Protein AF-A0A932YF67-F1 (afdb_monomer_lite)

Foldseek 3Di:
DLVVVVVVCVVVVNDDPDDPVPQWDWDDDLQWIKIAGDQQFPPVDDDPCVVPPDLADDLVQADPDKDKWKFWDALLQTQDINPHGDDSSVQSNVQSVPQRSQVAAWDFDFDQAPVRDTGTMIMRGRSNRLSCQQLLVLLVQLDDPVLNVVLVVLVVVLVVCVSVVNCVPVVNVVSVVSSSVSSNQSGWMWMWIRHSHDTDTDDIDGPSGDWDDDPDPPHTDDDDPVVVVVCCCVVCVVVVVVVLVVAAEEEDAAADPVLLVLCLVLLVLCVVVRHAYEYEDVSCVSCVVVVHDHHYEYEPLPPDDPPHPVCCLPPRNHQEYEHEDPPDPDVSSCVRSVVVVVSCVVSVHHYHHDSVSSSVVSVVVSCVVPNDD

pLDDT: mean 88.76, std 11.24, range [41.97, 98.81]

Radius of gyration: 35.59 Å; chains: 1; bounding box: 80×70×86 Å

Structure (mmCIF, N/CA/C/O backbone):
data_AF-A0A932YF67-F1
#
_entry.id   AF-A0A932YF67-F1
#
loop_
_atom_site.group_PDB
_atom_site.id
_atom_site.type_symbol
_atom_site.label_atom_id
_atom_site.label_alt_id
_atom_site.label_comp_id
_atom_site.label_asym_id
_atom_site.label_entity_id
_atom_site.label_seq_id
_atom_site.pdbx_PDB_ins_code
_atom_site.Cartn_x
_atom_site.Cartn_y
_atom_site.Cartn_z
_atom_site.occupancy
_atom_site.B_iso_or_equiv
_atom_site.auth_seq_id
_atom_site.auth_comp_id
_atom_site.auth_asym_id
_atom_site.auth_atom_id
_atom_site.pdbx_PDB_model_num
ATOM 1 N N . SER A 1 1 ? 29.462 15.696 -22.068 1.00 77.06 1 SER A N 1
ATOM 2 C CA . SER A 1 1 ? 27.999 15.761 -22.283 1.00 77.06 1 SER A CA 1
ATOM 3 C C . SER A 1 1 ? 27.589 14.678 -23.276 1.00 77.06 1 SER A C 1
ATOM 5 O O . SER A 1 1 ? 28.449 14.195 -24.008 1.00 77.06 1 SER A O 1
ATOM 7 N N . ARG A 1 2 ? 26.301 14.303 -23.349 1.00 79.31 2 ARG A N 1
ATOM 8 C CA . ARG A 1 2 ? 25.815 13.263 -24.283 1.00 79.31 2 ARG A CA 1
ATOM 9 C C . ARG A 1 2 ? 26.225 13.528 -25.742 1.00 79.31 2 ARG A C 1
ATOM 11 O O . ARG A 1 2 ? 26.583 12.603 -26.463 1.00 79.31 2 ARG A O 1
ATOM 18 N N . ASP A 1 3 ? 26.222 14.789 -26.173 1.00 81.69 3 ASP A N 1
ATOM 19 C CA . ASP A 1 3 ? 26.666 15.170 -27.520 1.00 81.69 3 ASP A CA 1
ATOM 20 C C . ASP A 1 3 ? 28.170 14.968 -27.743 1.00 81.69 3 ASP A C 1
ATOM 22 O O . ASP A 1 3 ? 28.579 14.509 -28.810 1.00 81.69 3 ASP A O 1
ATOM 26 N N . GLU A 1 4 ? 28.997 15.281 -26.743 1.00 88.06 4 GLU A N 1
ATOM 27 C CA . GLU A 1 4 ? 30.446 15.053 -26.801 1.00 88.06 4 GLU A CA 1
ATOM 28 C C . GLU A 1 4 ? 30.776 13.558 -26.847 1.00 88.06 4 GLU A C 1
ATOM 30 O O . GLU A 1 4 ? 31.664 13.154 -27.593 1.00 88.06 4 GLU A O 1
ATOM 35 N N . GLU A 1 5 ? 30.036 12.731 -26.106 1.00 88.44 5 GLU A N 1
ATOM 36 C CA . GLU A 1 5 ? 30.194 11.272 -26.097 1.00 88.44 5 GLU A CA 1
ATOM 37 C C . GLU A 1 5 ? 29.843 10.652 -27.454 1.00 88.44 5 GLU A C 1
ATOM 39 O O . GLU A 1 5 ? 30.588 9.808 -27.955 1.00 88.44 5 GLU A O 1
ATOM 44 N N . ILE A 1 6 ? 28.762 11.111 -28.100 1.00 85.19 6 ILE A N 1
ATOM 45 C CA . ILE A 1 6 ? 28.391 10.672 -29.455 1.00 85.19 6 ILE A CA 1
ATOM 46 C C . ILE A 1 6 ? 29.480 11.060 -30.464 1.00 85.19 6 ILE A C 1
ATOM 48 O O . ILE A 1 6 ? 29.892 10.225 -31.270 1.00 85.19 6 ILE A O 1
ATOM 52 N N . LEU A 1 7 ? 29.981 12.299 -30.413 1.00 88.75 7 LEU A N 1
ATOM 53 C CA . LEU A 1 7 ? 31.050 12.758 -31.307 1.00 88.75 7 LEU A CA 1
ATOM 54 C C . LEU A 1 7 ? 32.358 11.999 -31.065 1.00 88.75 7 LEU A C 1
ATOM 56 O O . LEU A 1 7 ? 33.052 11.643 -32.018 1.00 88.75 7 LEU A O 1
ATOM 60 N N . TYR A 1 8 ? 32.688 11.718 -29.805 1.00 91.50 8 TYR A N 1
ATOM 61 C CA . TYR A 1 8 ? 33.847 10.912 -29.442 1.00 91.50 8 TYR A CA 1
ATOM 62 C C . TYR A 1 8 ? 33.719 9.484 -29.980 1.00 91.50 8 TYR A C 1
ATOM 64 O O . TYR A 1 8 ? 34.661 8.982 -30.594 1.00 91.50 8 TYR A O 1
ATOM 72 N N . ALA A 1 9 ? 32.561 8.844 -29.809 1.00 91.44 9 ALA A N 1
ATOM 73 C CA . ALA A 1 9 ? 32.307 7.507 -30.332 1.00 91.44 9 ALA A CA 1
ATOM 74 C C . ALA A 1 9 ? 32.425 7.466 -31.862 1.00 91.44 9 ALA A C 1
ATOM 76 O O . ALA A 1 9 ? 33.124 6.608 -32.397 1.00 91.44 9 ALA A O 1
ATOM 77 N N . GLN A 1 10 ? 31.840 8.443 -32.563 1.00 88.12 10 GLN A N 1
ATOM 78 C CA . GLN A 1 10 ? 31.951 8.575 -34.020 1.00 88.12 10 GLN A CA 1
ATOM 79 C C . GLN A 1 10 ? 33.401 8.772 -34.472 1.00 88.12 10 GLN A C 1
ATOM 81 O O . GLN A 1 10 ? 33.861 8.084 -35.379 1.00 88.12 10 GLN A O 1
ATOM 86 N N . LYS A 1 11 ? 34.149 9.665 -33.812 1.00 94.25 11 LYS A N 1
ATOM 87 C CA . LYS A 1 11 ? 35.561 9.929 -34.125 1.00 94.25 11 LYS A CA 1
ATOM 88 C C . LYS A 1 11 ? 36.447 8.695 -33.930 1.00 94.25 11 LYS A C 1
ATOM 90 O O . LYS A 1 11 ? 37.424 8.534 -34.655 1.00 94.25 11 LYS A O 1
ATOM 95 N N . ASN A 1 12 ? 36.114 7.841 -32.963 1.00 95.62 12 ASN A N 1
ATOM 96 C CA . ASN A 1 12 ? 36.870 6.632 -32.638 1.00 95.62 12 ASN A CA 1
ATOM 97 C C . ASN A 1 12 ? 36.267 5.348 -33.240 1.00 95.62 12 ASN A C 1
ATOM 99 O O . ASN A 1 12 ? 36.718 4.259 -32.899 1.00 95.62 12 ASN A O 1
ATOM 103 N N . ASN A 1 13 ? 35.273 5.452 -34.132 1.00 92.94 13 ASN A N 1
ATOM 104 C CA . ASN A 1 13 ? 34.569 4.310 -34.733 1.00 92.94 13 ASN A CA 1
ATOM 105 C C . ASN A 1 13 ? 33.996 3.311 -33.707 1.00 92.94 13 ASN A C 1
ATOM 107 O O . ASN A 1 13 ? 33.939 2.108 -33.963 1.00 92.94 13 ASN A O 1
ATOM 111 N N . ILE A 1 14 ? 33.567 3.800 -32.542 1.00 92.06 14 ILE A N 1
ATOM 112 C CA . ILE A 1 14 ? 32.898 2.991 -31.522 1.00 92.06 14 ILE A CA 1
ATOM 113 C C . ILE A 1 14 ? 31.417 2.889 -31.917 1.00 92.06 14 ILE A C 1
ATOM 115 O O . ILE A 1 14 ? 30.737 3.918 -31.964 1.00 92.06 14 ILE A O 1
ATOM 119 N N . PRO A 1 15 ? 30.891 1.687 -32.214 1.00 86.62 15 PRO A N 1
ATOM 120 C CA . PRO A 1 15 ? 29.485 1.525 -32.554 1.00 86.62 15 PRO A CA 1
ATOM 121 C C . PRO A 1 15 ? 28.619 1.815 -31.326 1.00 86.62 15 PRO A C 1
ATOM 123 O O . PRO A 1 15 ? 28.764 1.167 -30.291 1.00 86.62 15 PRO A O 1
ATOM 126 N N . THR A 1 16 ? 27.703 2.777 -31.440 1.00 80.19 16 THR A N 1
ATOM 127 C CA . THR A 1 16 ? 26.782 3.136 -30.357 1.00 80.19 16 THR A CA 1
ATOM 128 C C . THR A 1 16 ? 25.334 3.170 -30.850 1.00 80.19 16 THR A C 1
ATOM 130 O O . THR A 1 16 ? 25.054 3.664 -31.945 1.00 80.19 16 THR A O 1
ATOM 133 N N . PRO A 1 17 ? 24.376 2.655 -30.056 1.00 73.38 17 PRO A N 1
ATOM 134 C CA . PRO A 1 17 ? 22.953 2.766 -30.370 1.00 73.38 17 PRO A CA 1
ATOM 135 C C . PRO A 1 17 ? 22.406 4.178 -30.100 1.00 73.38 17 PRO A C 1
ATOM 137 O O . PRO A 1 17 ? 21.308 4.504 -30.546 1.00 73.38 17 PRO A O 1
ATOM 140 N N . ALA A 1 18 ? 23.159 5.019 -29.381 1.00 72.31 18 ALA A N 1
ATOM 141 C CA . ALA A 1 18 ? 22.759 6.369 -29.015 1.00 72.31 18 ALA A CA 1
ATOM 142 C C . ALA A 1 18 ? 22.656 7.275 -30.249 1.00 72.31 18 ALA A C 1
ATOM 144 O O . ALA A 1 18 ? 23.627 7.495 -30.974 1.00 72.31 18 ALA A O 1
ATOM 145 N N . ARG A 1 19 ? 21.468 7.846 -30.463 1.00 73.56 19 ARG A N 1
ATOM 146 C CA . ARG A 1 19 ? 21.201 8.808 -31.536 1.00 73.56 19 ARG A CA 1
ATOM 147 C C . ARG A 1 19 ? 20.655 10.110 -30.965 1.00 73.56 19 ARG A C 1
ATOM 149 O O . ARG A 1 19 ? 20.088 10.128 -29.871 1.00 73.56 19 ARG A O 1
ATOM 156 N N . ARG A 1 20 ? 20.823 11.204 -31.713 1.00 75.62 20 ARG A N 1
ATOM 157 C CA . ARG A 1 20 ? 20.296 12.528 -31.339 1.00 75.62 20 ARG A CA 1
ATOM 158 C C . ARG A 1 20 ? 18.771 12.613 -31.419 1.00 75.62 20 ARG A C 1
ATOM 160 O O . ARG A 1 20 ? 18.169 13.368 -30.671 1.00 75.62 20 ARG A O 1
ATOM 167 N N . ASP A 1 21 ? 18.143 11.843 -32.302 1.00 82.94 21 ASP A N 1
ATOM 168 C CA . ASP A 1 21 ? 16.691 11.833 -32.518 1.00 82.94 21 ASP A CA 1
ATOM 169 C C . ASP A 1 21 ? 15.921 10.976 -31.496 1.00 82.94 21 ASP A C 1
ATOM 171 O O . ASP A 1 21 ? 14.690 11.050 -31.439 1.00 82.94 21 ASP A O 1
ATOM 175 N N . PHE A 1 22 ? 16.628 10.205 -30.665 1.00 86.00 22 PHE A N 1
ATOM 176 C CA . PHE A 1 22 ? 16.078 9.382 -29.589 1.00 86.00 22 PHE A CA 1
ATOM 177 C C . PHE A 1 22 ? 16.666 9.818 -28.234 1.00 86.00 22 PHE A C 1
ATOM 179 O O . PHE A 1 22 ? 17.594 9.182 -27.733 1.00 86.00 22 PHE A O 1
ATOM 186 N N . PRO A 1 23 ? 16.181 10.924 -27.639 1.00 87.19 23 PRO A N 1
ATOM 187 C CA . PRO A 1 23 ? 16.797 11.553 -26.467 1.00 87.19 23 PRO A CA 1
ATOM 188 C C . PRO A 1 23 ? 16.506 10.831 -25.143 1.00 87.19 23 PRO A C 1
ATOM 190 O O . PRO A 1 23 ? 16.858 11.349 -24.089 1.00 87.19 23 PRO A O 1
ATOM 193 N N . TYR A 1 24 ? 15.891 9.650 -25.179 1.00 90.75 24 TYR A N 1
ATOM 194 C CA . TYR A 1 24 ? 15.552 8.896 -23.979 1.00 90.75 24 TYR A CA 1
ATOM 195 C C . TYR A 1 24 ? 16.761 8.121 -23.447 1.00 90.75 24 TYR A C 1
ATOM 197 O O . TYR A 1 24 ? 17.693 7.797 -24.193 1.00 90.75 24 TYR A O 1
ATOM 205 N N . SER A 1 25 ? 16.733 7.853 -22.151 1.00 90.44 25 SER A N 1
ATOM 206 C CA . SER A 1 25 ? 17.617 6.941 -21.435 1.00 90.44 25 SER A CA 1
ATOM 207 C C . SER A 1 25 ? 16.752 5.909 -20.726 1.00 90.44 25 SER A C 1
ATOM 209 O O . SER A 1 25 ? 15.690 6.267 -20.216 1.00 90.44 25 SER A O 1
ATOM 211 N N . SER A 1 26 ? 17.204 4.657 -20.694 1.00 93.00 26 SER A N 1
ATOM 212 C CA . SER A 1 26 ? 16.498 3.573 -20.015 1.00 93.00 26 SER A CA 1
ATOM 213 C C . SER A 1 26 ? 17.394 2.786 -19.082 1.00 93.00 26 SER A C 1
ATOM 215 O O . SER A 1 26 ? 18.539 2.500 -19.433 1.00 93.00 26 SER A O 1
ATOM 217 N N . ASP A 1 27 ? 16.824 2.356 -17.963 1.00 95.06 27 ASP A N 1
ATOM 218 C CA . ASP A 1 27 ? 17.361 1.278 -17.137 1.00 95.06 27 ASP A CA 1
ATOM 219 C C . ASP A 1 27 ? 16.355 0.119 -17.134 1.00 95.06 27 ASP A C 1
ATOM 221 O O . ASP A 1 27 ? 15.176 0.323 -16.843 1.00 95.06 27 ASP A O 1
ATOM 225 N N . ASP A 1 28 ? 16.805 -1.075 -17.523 1.00 94.81 28 ASP A N 1
ATOM 226 C CA . ASP A 1 28 ? 15.964 -2.254 -17.765 1.00 94.81 28 ASP A CA 1
ATOM 227 C C . ASP A 1 28 ? 16.493 -3.453 -16.976 1.00 94.81 28 ASP A C 1
ATOM 229 O O . ASP A 1 28 ? 17.666 -3.830 -17.059 1.00 94.81 28 ASP A O 1
ATOM 233 N N . ASN A 1 29 ? 15.600 -4.075 -16.212 1.00 96.31 29 ASN A N 1
ATOM 234 C CA . ASN A 1 29 ? 15.828 -5.354 -15.568 1.00 96.31 29 ASN A CA 1
ATOM 235 C C . ASN A 1 29 ? 14.512 -6.144 -15.477 1.00 96.31 29 ASN A C 1
ATOM 237 O O . ASN A 1 29 ? 13.431 -5.662 -15.807 1.00 96.31 29 ASN A O 1
ATOM 241 N N . MET A 1 30 ? 14.570 -7.379 -14.964 1.00 95.69 30 MET A N 1
ATOM 242 C CA . MET A 1 30 ? 13.384 -8.246 -14.914 1.00 95.69 30 MET A CA 1
ATOM 243 C C . MET A 1 30 ? 12.197 -7.657 -14.126 1.00 95.69 30 MET A C 1
ATOM 245 O O . MET A 1 30 ? 11.066 -8.092 -14.337 1.00 95.69 30 MET A O 1
ATOM 249 N N . TRP A 1 31 ? 12.430 -6.715 -13.206 1.00 97.44 31 TRP A N 1
ATOM 250 C CA . TRP A 1 31 ? 11.386 -6.112 -12.376 1.00 97.44 31 TRP A CA 1
ATOM 251 C C . TRP A 1 31 ? 10.625 -4.990 -13.091 1.00 97.44 31 TRP A C 1
ATOM 253 O O . TRP A 1 31 ? 9.442 -4.779 -12.814 1.00 97.44 31 TRP A O 1
ATOM 263 N N . GLY A 1 32 ? 11.278 -4.302 -14.026 1.00 96.69 32 GLY A N 1
ATOM 264 C CA . GLY A 1 32 ? 10.677 -3.239 -14.815 1.00 96.69 32 GLY A CA 1
ATOM 265 C C . GLY A 1 32 ? 11.702 -2.396 -15.566 1.00 96.69 32 GLY A C 1
ATOM 266 O O . GLY A 1 32 ? 12.911 -2.583 -15.428 1.00 96.69 32 GLY A O 1
ATOM 267 N N . VAL A 1 33 ? 11.176 -1.445 -16.333 1.00 97.25 33 VAL A N 1
ATOM 268 C CA . VAL A 1 33 ? 11.943 -0.496 -17.145 1.00 97.25 33 VAL A CA 1
ATOM 269 C C . VAL A 1 33 ? 11.662 0.920 -16.667 1.00 97.25 33 VAL A C 1
ATOM 271 O O . VAL A 1 33 ? 10.509 1.269 -16.403 1.00 97.25 33 VAL A O 1
ATOM 274 N N . THR A 1 34 ? 12.698 1.741 -16.563 1.00 96.06 34 THR A N 1
ATOM 275 C CA . THR A 1 34 ? 12.579 3.178 -16.302 1.00 96.06 34 THR A CA 1
ATOM 276 C C . THR A 1 34 ? 12.969 3.957 -17.548 1.00 96.06 34 THR A C 1
ATOM 278 O O . THR A 1 34 ?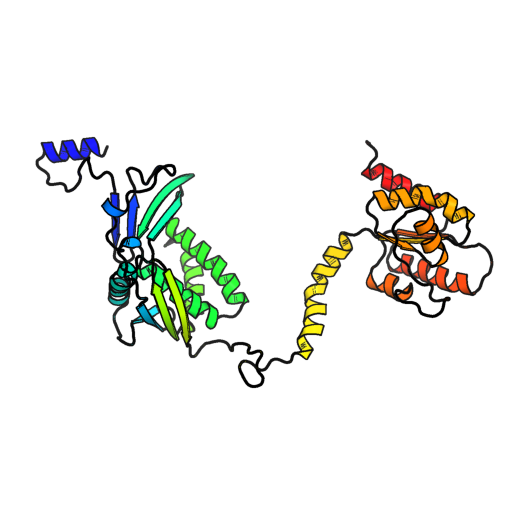 13.847 3.535 -18.297 1.00 96.06 34 THR A O 1
ATOM 281 N N . TRP A 1 35 ? 12.304 5.084 -17.779 1.00 96.19 35 TRP A N 1
ATOM 282 C CA . TRP A 1 35 ? 12.547 5.976 -18.903 1.00 96.19 35 TRP A CA 1
ATOM 283 C C . TRP A 1 35 ? 12.665 7.416 -18.419 1.00 96.19 35 TRP A C 1
ATOM 285 O O . TRP A 1 35 ? 11.762 7.939 -17.760 1.00 96.19 35 TRP A O 1
ATOM 295 N N . GLU A 1 36 ? 13.760 8.061 -18.805 1.00 93.06 36 GLU A N 1
ATOM 296 C CA . GLU A 1 36 ? 14.071 9.465 -18.527 1.00 93.06 36 GLU A CA 1
ATOM 297 C C . GLU A 1 36 ? 14.599 10.152 -19.798 1.00 93.06 36 GLU A C 1
ATOM 299 O O . GLU A 1 36 ? 14.847 9.503 -20.821 1.00 93.06 36 GLU A O 1
ATOM 304 N N . GLY A 1 37 ? 14.791 11.469 -19.745 1.00 90.88 37 GLY A N 1
ATOM 305 C CA . GLY A 1 37 ? 15.318 12.255 -20.859 1.00 90.88 37 GLY A CA 1
ATOM 306 C C . GLY A 1 37 ? 14.261 12.790 -21.827 1.00 90.88 37 GLY A C 1
ATOM 307 O O . GLY A 1 37 ? 13.105 12.361 -21.869 1.00 90.88 37 GLY A O 1
ATOM 308 N N . GLY A 1 38 ? 14.678 13.764 -22.635 1.00 91.00 38 GLY A N 1
ATOM 309 C CA . GLY A 1 38 ? 13.806 14.429 -23.601 1.00 91.00 38 GLY A CA 1
ATOM 310 C C . GLY A 1 38 ? 12.627 15.133 -22.928 1.00 91.00 38 GLY A C 1
ATOM 311 O O . GLY A 1 38 ? 12.773 15.780 -21.897 1.00 91.00 38 GLY A O 1
ATOM 312 N N . GLU A 1 39 ? 11.437 15.001 -23.509 1.00 93.50 39 GLU A N 1
ATOM 313 C CA . GLU A 1 39 ? 10.222 15.629 -22.986 1.00 93.50 39 GLU A CA 1
ATOM 314 C C . GLU A 1 39 ? 9.668 14.974 -21.707 1.00 93.50 39 GLU A C 1
ATOM 316 O O . GLU A 1 39 ? 8.689 15.466 -21.148 1.00 93.50 39 GLU A O 1
ATOM 321 N N . ILE A 1 40 ? 10.253 13.858 -21.248 1.00 95.06 40 ILE A N 1
ATOM 322 C CA . ILE A 1 40 ? 9.839 13.208 -19.999 1.00 95.06 40 ILE A CA 1
ATOM 323 C C . ILE A 1 40 ? 10.149 14.118 -18.806 1.00 95.06 40 ILE A C 1
ATOM 325 O O . ILE A 1 40 ? 9.297 14.270 -17.932 1.00 95.06 40 ILE A O 1
ATOM 329 N N . GLU A 1 41 ? 11.324 14.753 -18.799 1.00 92.06 41 GLU A N 1
ATOM 330 C CA . GLU A 1 41 ? 11.856 15.505 -17.654 1.00 92.06 41 GLU A CA 1
ATOM 331 C C . GLU A 1 41 ? 11.048 16.770 -17.335 1.00 92.06 41 GLU A C 1
ATOM 333 O O . GLU A 1 41 ? 10.906 17.140 -16.169 1.00 92.06 41 GLU A O 1
ATOM 338 N N . ASP A 1 42 ? 10.478 17.421 -18.352 1.00 93.56 42 ASP A N 1
ATOM 339 C CA . ASP A 1 42 ? 9.673 18.626 -18.166 1.00 93.56 42 ASP A CA 1
ATOM 340 C C . ASP A 1 42 ? 8.183 18.259 -17.994 1.00 93.56 42 ASP A C 1
ATOM 342 O O . ASP A 1 42 ? 7.548 17.747 -18.925 1.00 93.56 42 ASP A O 1
ATOM 346 N N . PRO A 1 43 ? 7.586 18.524 -16.813 1.00 92.81 43 PRO A N 1
ATOM 347 C CA . PRO A 1 43 ? 6.210 18.146 -16.498 1.00 92.81 43 PRO A CA 1
ATOM 348 C C . PRO A 1 43 ? 5.152 18.841 -17.366 1.00 92.81 43 PRO A C 1
ATOM 350 O O . PRO A 1 43 ? 3.998 18.414 -17.345 1.00 92.81 43 PRO A O 1
ATOM 353 N N . GLN A 1 44 ? 5.509 19.885 -18.121 1.00 95.31 44 GLN A N 1
ATOM 354 C CA . GLN A 1 44 ? 4.586 20.571 -19.028 1.00 95.31 44 GLN A CA 1
ATOM 355 C C . GLN A 1 44 ? 4.268 19.755 -20.285 1.00 95.31 44 GLN A C 1
ATOM 357 O O . GLN A 1 44 ? 3.227 19.973 -20.908 1.00 95.31 44 GLN A O 1
ATOM 362 N N . TYR A 1 45 ? 5.130 18.806 -20.659 1.00 95.12 45 TYR A N 1
ATOM 363 C CA . TYR A 1 45 ? 4.948 18.012 -21.870 1.00 95.12 45 TYR A CA 1
ATOM 364 C C . TYR A 1 45 ? 4.357 16.629 -21.589 1.00 95.12 45 TYR A C 1
ATOM 366 O O . TYR A 1 45 ? 4.580 16.000 -20.547 1.00 95.12 45 TYR A O 1
ATOM 374 N N . ILE A 1 46 ? 3.605 16.135 -22.574 1.00 94.56 46 ILE A N 1
ATOM 375 C CA . ILE A 1 46 ? 3.105 14.761 -22.620 1.00 94.56 46 ILE A CA 1
ATOM 376 C C . ILE A 1 46 ? 4.204 13.883 -23.241 1.00 94.56 46 ILE A C 1
ATOM 378 O O . ILE A 1 46 ? 4.580 14.135 -24.389 1.00 94.56 46 ILE A O 1
ATOM 382 N N . PRO A 1 47 ? 4.713 12.862 -22.526 1.00 94.19 47 PRO A N 1
ATOM 383 C CA . PRO A 1 47 ? 5.702 11.944 -23.073 1.00 94.19 47 PRO A CA 1
ATOM 384 C C . PRO A 1 47 ? 5.159 11.157 -24.260 1.00 94.19 47 PRO A C 1
ATOM 386 O O . PRO A 1 47 ? 4.046 10.632 -24.200 1.00 94.19 47 PRO A O 1
ATOM 389 N N . LYS A 1 48 ? 5.968 11.021 -25.313 1.00 94.25 48 LYS A N 1
ATOM 390 C CA . LYS A 1 48 ? 5.636 10.228 -26.506 1.00 94.25 48 LYS A CA 1
ATOM 391 C C . LYS A 1 48 ? 5.935 8.752 -26.261 1.00 94.25 48 LYS A C 1
ATOM 393 O O . LYS A 1 48 ? 6.863 8.188 -26.847 1.00 94.25 48 LYS A O 1
ATOM 398 N N . ILE A 1 49 ? 5.176 8.147 -25.347 1.00 93.19 49 ILE A N 1
ATOM 399 C CA . ILE A 1 49 ? 5.366 6.770 -24.865 1.00 93.19 49 ILE A CA 1
ATOM 400 C C . ILE A 1 49 ? 5.452 5.749 -26.006 1.00 93.19 49 ILE A C 1
ATOM 402 O O . ILE A 1 49 ? 6.210 4.790 -25.927 1.00 93.19 49 ILE A O 1
ATOM 406 N N . GLU A 1 50 ? 4.774 5.988 -27.128 1.00 93.12 50 GLU A N 1
ATOM 407 C CA . GLU A 1 50 ? 4.811 5.140 -28.318 1.00 93.12 50 GLU A CA 1
ATOM 408 C C . GLU A 1 50 ? 6.203 4.988 -28.946 1.00 93.12 50 GLU A C 1
ATOM 410 O O . GLU A 1 50 ? 6.411 4.070 -29.741 1.00 93.12 50 GLU A O 1
ATOM 415 N N . ARG A 1 51 ? 7.145 5.881 -28.618 1.00 92.50 51 ARG A N 1
ATOM 416 C CA . ARG A 1 51 ? 8.516 5.840 -29.134 1.00 92.50 51 ARG A CA 1
ATOM 417 C C . ARG A 1 51 ? 9.423 4.918 -28.334 1.00 92.50 51 ARG A C 1
ATOM 419 O O . ARG A 1 51 ? 10.367 4.397 -28.918 1.00 92.50 51 ARG A O 1
ATOM 426 N N . PHE A 1 52 ? 9.175 4.755 -27.037 1.00 91.50 52 PHE A N 1
ATOM 427 C CA . PHE A 1 52 ? 10.115 4.100 -26.126 1.00 91.50 52 PHE A CA 1
ATOM 428 C C . PHE A 1 52 ? 9.509 2.968 -25.295 1.00 91.50 52 PHE A C 1
ATOM 430 O O . PHE A 1 52 ? 10.260 2.150 -24.799 1.00 91.50 52 PHE A O 1
ATOM 437 N N . GLN A 1 53 ? 8.188 2.865 -25.161 1.00 91.56 53 GLN A N 1
ATOM 438 C CA . GLN A 1 53 ? 7.558 1.833 -24.337 1.00 91.56 53 GLN A CA 1
ATOM 439 C C . GLN A 1 53 ? 7.844 0.417 -24.879 1.00 91.56 53 GLN A C 1
ATOM 441 O O . GLN A 1 53 ? 7.536 0.127 -26.040 1.00 91.56 53 GLN A O 1
ATOM 446 N N . VAL A 1 54 ? 8.400 -0.472 -24.045 1.00 92.44 54 VAL A N 1
ATOM 447 C CA . VAL A 1 54 ? 8.845 -1.822 -24.465 1.00 92.44 54 VAL A CA 1
ATOM 448 C C . VAL A 1 54 ? 8.245 -2.974 -23.664 1.00 92.44 54 VAL A C 1
ATOM 450 O O . VAL A 1 54 ? 8.025 -4.047 -24.227 1.00 92.44 54 VAL A O 1
ATOM 453 N N . ALA A 1 55 ? 7.964 -2.788 -22.375 1.00 91.94 55 ALA A N 1
ATOM 454 C CA . ALA A 1 55 ? 7.518 -3.864 -21.489 1.00 91.94 55 ALA A CA 1
ATOM 455 C C . ALA A 1 55 ? 5.988 -4.016 -21.475 1.00 91.94 55 ALA A C 1
ATOM 457 O O . ALA A 1 55 ? 5.462 -5.091 -21.185 1.00 91.94 55 ALA A O 1
ATOM 458 N N . SER A 1 56 ? 5.261 -2.949 -21.809 1.00 94.31 56 SER A N 1
ATOM 459 C CA . SER A 1 56 ? 3.800 -2.925 -21.873 1.00 94.31 56 SER A CA 1
ATOM 460 C C . SER A 1 56 ? 3.284 -2.516 -23.250 1.00 94.31 56 SER A C 1
ATOM 462 O O . SER A 1 56 ? 3.959 -1.848 -24.028 1.00 94.31 56 SER A O 1
ATOM 464 N N . ARG A 1 57 ? 2.033 -2.858 -23.563 1.00 95.44 57 ARG A N 1
ATOM 465 C CA . ARG A 1 57 ? 1.321 -2.318 -24.728 1.00 95.44 57 ARG A CA 1
ATOM 466 C C . ARG A 1 57 ? 0.675 -0.980 -24.392 1.00 95.44 57 ARG A C 1
ATOM 468 O O . ARG A 1 57 ? 0.137 -0.807 -23.303 1.00 95.44 57 ARG A O 1
ATOM 475 N N . LEU A 1 58 ? 0.668 -0.070 -25.364 1.00 96.12 58 LEU A N 1
ATOM 476 C CA . LEU A 1 58 ? -0.146 1.147 -25.310 1.00 96.12 58 LEU A CA 1
ATOM 477 C C . LEU A 1 58 ? -1.610 0.773 -25.079 1.00 96.12 58 LEU A C 1
ATOM 479 O O . LEU A 1 58 ? -2.095 -0.174 -25.707 1.00 96.12 58 LEU A O 1
ATOM 483 N N . ILE A 1 59 ? -2.307 1.511 -24.213 1.00 95.50 59 ILE A N 1
ATOM 484 C CA . ILE A 1 59 ? -3.675 1.195 -23.772 1.00 95.50 59 ILE A CA 1
ATOM 485 C C . ILE A 1 59 ? -4.627 1.022 -24.962 1.00 95.50 59 ILE A C 1
ATOM 487 O O . ILE A 1 59 ? -5.433 0.090 -24.984 1.00 95.50 59 ILE A O 1
ATOM 491 N N . GLU A 1 60 ? -4.476 1.833 -26.003 1.00 94.25 60 GLU A N 1
ATOM 492 C CA . GLU A 1 60 ? -5.263 1.799 -27.238 1.00 94.25 60 GLU A CA 1
ATOM 493 C C . GLU A 1 60 ? -5.061 0.497 -28.031 1.00 94.25 60 GLU A C 1
ATOM 495 O O . GLU A 1 60 ? -5.952 0.066 -28.758 1.00 94.25 60 GLU A O 1
ATOM 500 N N . LYS A 1 61 ? -3.904 -0.158 -27.872 1.00 96.06 61 LYS A N 1
ATOM 501 C CA . LYS A 1 61 ? -3.513 -1.402 -28.561 1.00 96.06 61 LYS A CA 1
ATOM 502 C C . LYS A 1 61 ? -3.670 -2.658 -27.692 1.00 96.06 61 LYS A C 1
ATOM 504 O O . LYS A 1 61 ? -3.296 -3.760 -28.111 1.00 96.06 61 LYS A O 1
ATOM 509 N N . THR A 1 62 ? -4.184 -2.519 -26.473 1.00 97.50 62 THR A N 1
ATOM 510 C CA . THR A 1 62 ? -4.457 -3.656 -25.580 1.00 97.50 62 THR A CA 1
ATOM 511 C C . THR A 1 62 ? -5.741 -4.394 -25.990 1.00 97.50 62 THR A C 1
ATOM 513 O O . THR A 1 62 ? -6.643 -3.777 -26.569 1.00 97.50 62 THR A O 1
ATOM 516 N N . PRO A 1 63 ? -5.881 -5.696 -25.671 1.00 97.38 63 PRO A N 1
ATOM 517 C CA . PRO A 1 63 ? -7.105 -6.455 -25.931 1.00 97.38 63 PRO A CA 1
ATOM 518 C C . PRO A 1 63 ? -8.373 -5.809 -25.349 1.00 97.38 63 PRO A C 1
ATOM 520 O O . PRO A 1 63 ? -8.335 -5.117 -24.333 1.00 97.38 63 PRO A O 1
ATOM 523 N N . ASN A 1 64 ? -9.519 -6.075 -25.982 1.00 97.50 64 ASN A N 1
ATOM 524 C CA . ASN A 1 64 ? -10.840 -5.643 -25.497 1.00 97.50 64 ASN A CA 1
ATOM 525 C C . ASN A 1 64 ? -11.534 -6.689 -24.611 1.00 97.50 64 ASN A C 1
ATOM 527 O O . ASN A 1 64 ? -12.642 -6.456 -24.139 1.00 97.50 64 ASN A O 1
ATOM 531 N N . THR A 1 65 ? -10.876 -7.816 -24.350 1.00 97.31 65 THR A N 1
ATOM 532 C CA . THR A 1 65 ? -11.337 -8.860 -23.433 1.00 97.31 65 THR A CA 1
ATOM 533 C C . THR A 1 65 ? -10.407 -8.923 -22.223 1.00 97.31 65 THR A C 1
ATOM 535 O O . THR A 1 65 ? -9.190 -8.909 -22.420 1.00 97.31 65 THR A O 1
ATOM 538 N N . PRO A 1 66 ? -10.934 -8.985 -20.989 1.00 97.75 66 PRO A N 1
ATOM 539 C CA . PRO A 1 66 ? -10.106 -9.142 -19.801 1.00 97.75 66 PRO A CA 1
ATOM 540 C C . PRO A 1 66 ? -9.513 -10.552 -19.730 1.00 97.75 66 PRO A C 1
ATOM 542 O O . PRO A 1 66 ? -10.190 -11.522 -20.066 1.00 97.75 66 PRO A O 1
ATOM 545 N N . ASP A 1 67 ? -8.295 -10.659 -19.202 1.00 98.19 67 ASP A N 1
ATOM 546 C CA . ASP A 1 67 ? -7.739 -11.948 -18.784 1.00 98.19 67 ASP A CA 1
ATOM 547 C C . ASP A 1 67 ? -7.880 -12.110 -17.272 1.00 98.19 67 ASP A C 1
ATOM 549 O O . ASP A 1 67 ? -7.871 -11.134 -16.517 1.00 98.19 67 ASP A O 1
ATOM 553 N N . VAL A 1 68 ? -7.979 -13.356 -16.820 1.00 98.50 68 VAL A N 1
ATOM 554 C CA . VAL A 1 68 ? -7.998 -13.701 -15.399 1.00 98.50 68 VAL A CA 1
ATOM 555 C C . VAL A 1 68 ? -6.872 -14.684 -15.127 1.00 98.50 68 VAL A C 1
ATOM 557 O O . VAL A 1 68 ? -6.763 -15.713 -15.793 1.00 98.50 68 VAL A O 1
ATOM 560 N N . ILE A 1 69 ? -6.039 -14.360 -14.146 1.00 98.25 69 ILE A N 1
ATOM 561 C CA . ILE A 1 69 ? -4.940 -15.209 -13.692 1.00 98.25 69 ILE A CA 1
ATOM 562 C C . ILE A 1 69 ? -5.102 -15.525 -12.208 1.00 98.25 69 ILE A C 1
ATOM 564 O O . ILE A 1 69 ? -5.654 -14.727 -11.454 1.00 98.25 69 ILE A O 1
ATOM 568 N N . ARG A 1 70 ? -4.597 -16.680 -11.780 1.00 98.69 70 ARG A N 1
ATOM 569 C CA . ARG A 1 70 ? -4.514 -17.077 -10.372 1.00 98.69 70 ARG A CA 1
ATOM 570 C C . ARG A 1 70 ? -3.056 -17.157 -9.949 1.00 98.69 70 ARG A C 1
ATOM 572 O O . ARG A 1 70 ? -2.301 -17.930 -10.529 1.00 98.69 70 ARG A O 1
ATOM 579 N N . LEU A 1 71 ? -2.657 -16.351 -8.976 1.00 98.62 71 LEU A N 1
ATOM 580 C CA . LEU A 1 71 ? -1.306 -16.322 -8.430 1.00 98.62 71 LEU A CA 1
ATOM 581 C C . LEU A 1 71 ? -1.326 -17.007 -7.063 1.00 98.62 71 LEU A C 1
ATOM 583 O O . LEU A 1 71 ? -2.040 -16.562 -6.165 1.00 98.62 71 LEU A O 1
ATOM 587 N N . THR A 1 72 ? -0.571 -18.093 -6.907 1.00 98.81 72 THR A N 1
ATOM 588 C CA . THR A 1 72 ? -0.457 -18.784 -5.612 1.00 98.81 72 THR A CA 1
ATOM 589 C C . THR A 1 72 ? 0.760 -18.273 -4.866 1.00 98.81 72 THR A C 1
ATOM 591 O O . THR A 1 72 ? 1.849 -18.222 -5.436 1.00 98.81 72 THR A O 1
ATOM 594 N N . PHE A 1 73 ? 0.582 -17.947 -3.592 1.00 98.81 73 PHE A N 1
ATOM 595 C CA . PHE A 1 73 ? 1.627 -17.524 -2.673 1.00 98.81 73 PHE A CA 1
ATOM 596 C C . PHE A 1 73 ? 1.873 -18.578 -1.602 1.00 98.81 73 PHE A C 1
ATOM 598 O O . PHE A 1 73 ? 0.937 -19.198 -1.092 1.00 98.81 73 PHE A O 1
ATOM 605 N N . GLN A 1 74 ? 3.136 -18.714 -1.215 1.00 98.56 74 GLN A N 1
ATOM 606 C CA . GLN A 1 74 ? 3.573 -19.460 -0.051 1.00 98.56 74 GLN A CA 1
ATOM 607 C C . GLN A 1 74 ? 4.524 -18.587 0.758 1.00 98.56 74 GLN A C 1
ATOM 609 O O . GLN A 1 74 ? 5.567 -18.161 0.265 1.00 98.56 74 GLN A O 1
ATOM 614 N N . LYS A 1 75 ? 4.154 -18.331 2.011 1.00 98.19 75 LYS A N 1
ATOM 615 C CA . LYS A 1 75 ? 4.896 -17.465 2.931 1.00 98.19 75 LYS A CA 1
ATOM 616 C C . LYS A 1 75 ? 5.310 -16.114 2.314 1.00 98.19 75 LYS A C 1
ATOM 618 O O . LYS A 1 75 ? 6.470 -15.724 2.375 1.00 98.19 75 LYS A O 1
ATOM 623 N N . GLY A 1 76 ? 4.381 -15.446 1.634 1.00 97.75 76 GLY A N 1
ATOM 624 C CA . GLY A 1 76 ? 4.601 -14.160 0.965 1.00 97.75 76 GLY A CA 1
ATOM 625 C C . GLY A 1 76 ? 5.255 -14.240 -0.418 1.00 97.75 76 GLY A C 1
ATOM 626 O O . GLY A 1 76 ? 5.229 -13.257 -1.152 1.00 97.75 76 GLY A O 1
ATOM 627 N N . ILE A 1 77 ? 5.780 -15.397 -0.830 1.00 98.44 77 ILE A N 1
ATOM 628 C CA . ILE A 1 77 ? 6.460 -15.565 -2.120 1.00 98.44 77 ILE A CA 1
ATOM 629 C C . ILE A 1 77 ? 5.506 -16.197 -3.140 1.00 98.44 77 ILE A C 1
ATOM 631 O O . ILE A 1 77 ? 4.910 -17.232 -2.833 1.00 98.44 77 ILE A O 1
ATOM 635 N N . PRO A 1 78 ? 5.336 -15.638 -4.353 1.00 98.38 78 PRO A N 1
ATOM 636 C CA . PRO A 1 78 ? 4.554 -16.302 -5.384 1.00 98.38 78 PRO A CA 1
ATOM 637 C C . PRO A 1 78 ? 5.299 -17.543 -5.898 1.00 98.38 78 PRO A C 1
ATOM 639 O O . PRO A 1 78 ? 6.504 -17.499 -6.140 1.00 98.38 78 PRO A O 1
ATOM 642 N N . VAL A 1 79 ? 4.571 -18.648 -6.065 1.00 98.62 79 VAL A N 1
ATOM 643 C CA . VAL A 1 79 ? 5.123 -19.967 -6.434 1.00 98.62 79 VAL A CA 1
ATOM 644 C C . VAL A 1 79 ? 4.502 -20.556 -7.706 1.00 98.62 79 VAL A C 1
ATOM 646 O O . VAL A 1 79 ? 5.103 -21.412 -8.352 1.00 98.62 79 VAL A O 1
ATOM 649 N N . SER A 1 80 ? 3.317 -20.093 -8.118 1.00 98.56 80 SER A N 1
ATOM 650 C CA . SER A 1 80 ? 2.670 -20.580 -9.342 1.00 98.56 80 SER A CA 1
ATOM 651 C C . SER A 1 80 ? 1.722 -19.568 -9.979 1.00 98.56 80 SER A C 1
ATOM 653 O O . SER A 1 80 ? 1.148 -18.719 -9.293 1.00 98.56 80 SER A O 1
ATOM 655 N N . ILE A 1 81 ? 1.514 -19.711 -11.293 1.00 98.56 81 ILE A N 1
ATOM 656 C CA . ILE A 1 81 ? 0.483 -18.997 -12.060 1.00 98.56 81 ILE A CA 1
ATOM 657 C C . ILE A 1 81 ? -0.477 -20.027 -12.659 1.00 98.56 81 ILE A C 1
ATOM 659 O O . ILE A 1 81 ? -0.054 -20.946 -13.360 1.00 98.56 81 ILE A O 1
ATOM 663 N N . ASN A 1 82 ? -1.779 -19.868 -12.417 1.00 97.94 82 ASN A N 1
ATOM 664 C CA . ASN A 1 82 ? -2.843 -20.770 -12.869 1.00 97.94 82 ASN A CA 1
ATOM 665 C C . ASN A 1 82 ? -2.595 -22.242 -12.486 1.00 97.94 82 ASN A C 1
ATOM 667 O O . ASN A 1 82 ? -2.956 -23.146 -13.234 1.00 97.94 82 ASN A O 1
ATOM 671 N N . GLY A 1 83 ? -1.967 -22.480 -11.329 1.00 97.25 83 GLY A N 1
ATOM 672 C CA . GLY A 1 83 ? -1.606 -23.813 -10.835 1.00 97.25 83 GLY A CA 1
ATOM 673 C C . GLY A 1 83 ? -0.273 -24.363 -11.359 1.00 97.25 83 GLY A C 1
ATOM 674 O O . GLY A 1 83 ? 0.220 -25.351 -10.821 1.00 97.25 83 GLY A O 1
ATOM 675 N N . ASN A 1 84 ? 0.356 -23.717 -12.345 1.00 97.81 84 ASN A N 1
ATOM 676 C CA . ASN A 1 84 ? 1.650 -24.143 -12.877 1.00 97.81 84 ASN A CA 1
ATOM 677 C C . ASN A 1 84 ? 2.788 -23.607 -12.002 1.00 97.81 84 ASN A C 1
ATOM 679 O O . ASN A 1 84 ? 3.044 -22.401 -11.987 1.00 97.81 84 ASN A O 1
ATOM 683 N N . GLN A 1 85 ? 3.443 -24.500 -11.257 1.00 98.12 85 GLN A N 1
ATOM 684 C CA . GLN A 1 85 ? 4.599 -24.181 -10.413 1.00 98.12 85 GLN A CA 1
ATOM 685 C C . GLN A 1 85 ? 5.794 -23.769 -11.272 1.00 98.12 85 GLN A C 1
ATOM 687 O O . GLN A 1 85 ? 6.088 -24.418 -12.275 1.00 98.12 85 GLN A O 1
ATOM 692 N N . MET A 1 86 ? 6.480 -22.700 -10.879 1.00 97.75 86 MET A N 1
ATOM 693 C CA . MET A 1 86 ? 7.641 -22.177 -11.602 1.00 97.75 86 MET A CA 1
ATOM 694 C C . MET A 1 86 ? 8.502 -21.313 -10.673 1.00 97.75 86 MET A C 1
ATOM 696 O O . MET A 1 86 ? 8.065 -20.925 -9.588 1.00 97.75 86 MET A O 1
ATOM 700 N N . LYS A 1 87 ? 9.746 -21.019 -11.066 1.00 97.88 87 LYS A N 1
ATOM 701 C CA . LYS A 1 87 ? 10.633 -20.178 -10.246 1.00 97.88 87 LYS A CA 1
ATOM 702 C C . LYS A 1 87 ? 10.120 -18.742 -10.204 1.00 97.88 87 LYS A C 1
ATOM 704 O O . LYS A 1 87 ? 9.561 -18.257 -11.182 1.00 97.88 87 LYS A O 1
ATOM 709 N N . LEU A 1 88 ? 10.408 -18.016 -9.122 1.00 97.75 88 LEU A N 1
ATOM 710 C CA . LEU A 1 88 ? 10.017 -16.607 -8.973 1.00 97.75 88 LEU A CA 1
ATOM 711 C C . LEU A 1 88 ? 10.414 -15.743 -10.185 1.00 97.75 88 LEU A C 1
ATOM 713 O O . LEU A 1 88 ? 9.612 -14.942 -10.654 1.00 97.75 88 LEU A O 1
ATOM 717 N N . SER A 1 89 ? 11.614 -15.936 -10.737 1.00 97.69 89 SER A N 1
ATOM 718 C CA . SER A 1 89 ? 12.064 -15.219 -11.939 1.00 97.69 89 SER A CA 1
ATOM 719 C C . SER A 1 89 ? 11.182 -15.501 -13.161 1.00 97.69 89 SER A C 1
ATOM 721 O O . SER A 1 89 ? 10.847 -14.586 -13.906 1.00 97.69 89 SER A O 1
ATOM 723 N N . GLU A 1 90 ? 10.753 -16.750 -13.346 1.00 98.19 90 GLU A N 1
ATOM 724 C CA . GLU A 1 90 ? 9.859 -17.157 -14.436 1.00 98.19 90 GLU A CA 1
ATOM 725 C C . GLU A 1 90 ? 8.446 -16.598 -14.228 1.00 98.19 90 GLU A C 1
ATOM 727 O O . GLU A 1 90 ? 7.825 -16.155 -15.192 1.00 98.19 90 GLU A O 1
ATOM 732 N N . ILE A 1 91 ? 7.969 -16.535 -12.976 1.00 98.50 91 ILE A N 1
ATOM 733 C CA . ILE A 1 91 ? 6.707 -15.864 -12.620 1.00 98.50 91 ILE A CA 1
ATOM 734 C C . ILE A 1 91 ? 6.770 -14.397 -13.029 1.00 98.50 91 ILE A C 1
ATOM 736 O O . ILE A 1 91 ? 5.877 -13.928 -13.730 1.00 98.50 91 ILE A O 1
ATOM 740 N N . ILE A 1 92 ? 7.817 -13.676 -12.619 1.00 98.50 92 ILE A N 1
ATOM 741 C CA . ILE A 1 92 ? 7.981 -12.250 -12.926 1.00 98.50 92 ILE A CA 1
ATOM 742 C C . ILE A 1 92 ? 7.980 -12.036 -14.443 1.00 98.50 92 ILE A C 1
ATOM 744 O O . ILE A 1 92 ? 7.185 -11.244 -14.947 1.00 98.50 92 ILE A O 1
ATOM 748 N N . MET A 1 93 ? 8.790 -12.797 -15.186 1.00 97.88 93 MET A N 1
ATOM 749 C CA . MET A 1 93 ? 8.847 -12.701 -16.648 1.00 97.88 93 MET A CA 1
ATOM 750 C C . MET A 1 93 ? 7.500 -13.022 -17.306 1.00 97.88 93 MET A C 1
ATOM 752 O O . MET A 1 93 ? 7.068 -12.314 -18.219 1.00 97.88 93 MET A O 1
ATOM 756 N N . LYS A 1 94 ? 6.797 -14.057 -16.831 1.00 98.19 94 LYS A N 1
ATOM 757 C CA . LYS A 1 94 ? 5.493 -14.434 -17.384 1.00 98.19 94 LYS A CA 1
ATOM 758 C C . LYS A 1 94 ? 4.423 -13.388 -17.089 1.00 98.19 94 LYS A C 1
ATOM 760 O O . LYS A 1 94 ? 3.582 -13.112 -17.944 1.00 98.19 94 LYS A O 1
ATOM 765 N N . LEU A 1 95 ? 4.451 -12.788 -15.902 1.00 98.31 95 LEU A N 1
ATOM 766 C CA . LEU A 1 95 ? 3.556 -11.691 -15.556 1.00 98.31 95 LEU A CA 1
ATOM 767 C C . LEU A 1 95 ? 3.881 -10.428 -16.354 1.00 98.31 95 LEU A C 1
ATOM 769 O O . LEU A 1 95 ? 2.941 -9.764 -16.781 1.00 98.31 95 LEU A O 1
ATOM 773 N N . ASN A 1 96 ? 5.155 -10.134 -16.635 1.00 98.25 96 ASN A N 1
ATOM 774 C CA . ASN A 1 96 ? 5.519 -9.030 -17.525 1.00 98.25 96 ASN A CA 1
ATOM 775 C C . ASN A 1 96 ? 4.878 -9.199 -18.909 1.00 98.25 96 ASN A C 1
ATOM 777 O O . ASN A 1 96 ? 4.247 -8.274 -19.410 1.00 98.25 96 ASN A O 1
ATOM 781 N N . GLU A 1 97 ? 4.934 -10.403 -19.485 1.00 97.31 97 GLU A N 1
ATOM 782 C CA . GLU A 1 97 ? 4.296 -10.708 -20.773 1.00 97.31 97 GLU A CA 1
ATOM 783 C C . GLU A 1 97 ? 2.762 -10.562 -20.711 1.00 97.31 97 GLU A C 1
ATOM 785 O O . GLU A 1 97 ? 2.138 -9.878 -21.531 1.00 97.31 97 GLU A O 1
ATOM 790 N N . VAL A 1 98 ? 2.126 -11.226 -19.741 1.00 97.69 98 VAL A N 1
ATOM 791 C CA . VAL A 1 98 ? 0.663 -11.322 -19.671 1.00 97.69 98 VAL A CA 1
ATOM 792 C C . VAL A 1 98 ? 0.039 -9.991 -19.256 1.00 97.69 98 VAL A C 1
ATOM 794 O O . VAL A 1 98 ? -0.915 -9.554 -19.897 1.00 97.69 98 VAL A O 1
ATOM 797 N N . ALA A 1 99 ? 0.566 -9.332 -18.226 1.00 98.25 99 ALA A N 1
ATOM 798 C CA . ALA A 1 99 ? 0.057 -8.051 -17.745 1.00 98.25 99 ALA A CA 1
ATOM 799 C C . ALA A 1 99 ? 0.470 -6.891 -18.662 1.00 98.25 99 ALA A C 1
ATOM 801 O O . ALA A 1 99 ? -0.357 -6.020 -18.946 1.00 98.25 99 ALA A O 1
ATOM 802 N N . GLY A 1 100 ? 1.680 -6.931 -19.229 1.00 97.62 100 GLY A N 1
ATOM 803 C CA . GLY A 1 100 ? 2.139 -5.962 -20.223 1.00 97.62 100 GLY A CA 1
ATOM 804 C C . GLY A 1 100 ? 1.263 -5.953 -21.477 1.00 97.62 100 GLY A C 1
ATOM 805 O O . GLY A 1 100 ? 0.932 -4.887 -21.994 1.00 97.62 100 GLY A O 1
ATOM 806 N N . ARG A 1 101 ? 0.745 -7.109 -21.922 1.00 97.88 101 ARG A N 1
ATOM 807 C CA . ARG A 1 101 ? -0.248 -7.182 -23.017 1.00 97.88 101 ARG A CA 1
ATOM 808 C C . ARG A 1 101 ? -1.532 -6.391 -22.732 1.00 97.88 101 ARG A C 1
ATOM 810 O O . ARG A 1 101 ? -2.164 -5.925 -23.681 1.00 97.88 101 ARG A O 1
ATOM 817 N N . HIS A 1 102 ? -1.891 -6.211 -21.462 1.00 98.38 102 HIS A N 1
ATOM 818 C CA . HIS A 1 102 ? -3.022 -5.388 -21.019 1.00 98.38 102 HIS A CA 1
ATOM 819 C C . HIS A 1 102 ? -2.626 -3.958 -20.641 1.00 98.38 102 HIS A C 1
ATOM 821 O O . HIS A 1 102 ? -3.493 -3.215 -20.197 1.00 98.38 102 HIS A O 1
ATOM 827 N N . GLY A 1 103 ? -1.369 -3.550 -20.836 1.00 97.31 103 GLY A N 1
ATOM 828 C CA . GLY A 1 103 ? -0.882 -2.198 -20.536 1.00 97.31 103 GLY A CA 1
ATOM 829 C C . GLY A 1 103 ? -0.743 -1.899 -19.040 1.00 97.31 103 GLY A C 1
ATOM 830 O O . GLY A 1 103 ? -0.779 -0.741 -18.639 1.00 97.31 103 GLY A O 1
ATOM 831 N N . VAL A 1 104 ? -0.680 -2.937 -18.202 1.00 98.19 104 VAL A N 1
ATOM 832 C CA . VAL A 1 104 ? -0.634 -2.810 -16.739 1.00 98.19 104 VAL A CA 1
ATOM 833 C C . VAL A 1 104 ? 0.724 -2.286 -16.280 1.00 98.19 104 VAL A C 1
ATOM 835 O O . VAL A 1 104 ? 1.755 -2.717 -16.780 1.00 98.19 104 VAL A O 1
ATOM 838 N N . GLY A 1 105 ? 0.727 -1.429 -15.256 1.00 96.44 105 GLY A N 1
ATOM 839 C CA . GLY A 1 105 ? 1.957 -1.041 -14.564 1.00 96.44 105 GLY A CA 1
ATOM 840 C C . GLY A 1 105 ? 2.771 0.045 -15.267 1.00 96.44 105 GLY A C 1
ATOM 841 O O . GLY A 1 105 ? 3.955 0.169 -14.974 1.00 96.44 105 GLY A O 1
ATOM 842 N N . VAL A 1 106 ? 2.161 0.825 -16.165 1.00 97.00 106 VAL A N 1
ATOM 843 C CA . VAL A 1 106 ? 2.768 2.051 -16.703 1.00 97.00 106 VAL A CA 1
ATOM 844 C C . VAL A 1 106 ? 2.480 3.214 -15.752 1.00 97.00 106 VAL A C 1
ATOM 846 O O . VAL A 1 106 ? 1.318 3.512 -15.471 1.00 97.00 106 VAL A O 1
ATOM 849 N N . VAL A 1 107 ? 3.524 3.869 -15.245 1.00 95.44 107 VAL A N 1
ATOM 850 C CA . VAL A 1 107 ? 3.420 4.965 -14.271 1.00 95.44 107 VAL A CA 1
ATOM 851 C C . VAL A 1 107 ? 4.215 6.167 -14.760 1.00 95.44 107 VAL A C 1
ATOM 853 O O . VAL A 1 107 ? 5.415 6.071 -14.982 1.00 95.44 107 VAL A O 1
ATOM 856 N N . HIS A 1 108 ? 3.559 7.319 -14.878 1.00 95.12 108 HIS A N 1
ATOM 857 C CA . HIS A 1 108 ? 4.237 8.608 -15.007 1.00 95.12 108 HIS A CA 1
ATOM 858 C C . HIS A 1 108 ? 4.433 9.165 -13.600 1.00 95.12 108 HIS A C 1
ATOM 860 O O . HIS A 1 108 ? 3.448 9.443 -12.913 1.00 95.12 108 HIS A O 1
ATOM 866 N N . HIS A 1 109 ? 5.678 9.302 -13.157 1.00 94.75 109 HIS A N 1
ATOM 867 C CA . HIS A 1 109 ? 5.980 9.667 -11.779 1.00 94.75 109 HIS A CA 1
ATOM 868 C C . HIS A 1 109 ? 6.781 10.965 -11.721 1.00 94.75 109 HIS A C 1
ATOM 870 O O . HIS A 1 109 ? 7.731 11.139 -12.479 1.00 94.75 109 HIS A O 1
ATOM 876 N N . LEU A 1 110 ? 6.374 11.872 -10.832 1.00 94.94 110 LEU A N 1
ATOM 877 C CA . LEU A 1 110 ? 7.156 13.034 -10.423 1.00 94.94 110 LEU A CA 1
ATOM 878 C C . LEU A 1 110 ? 7.600 12.777 -8.983 1.00 94.94 110 LEU A C 1
ATOM 880 O O . LEU A 1 110 ? 6.762 12.744 -8.082 1.00 94.94 110 LEU A O 1
ATOM 884 N N . GLU A 1 111 ? 8.893 12.576 -8.787 1.00 93.25 111 GLU A N 1
ATOM 885 C CA . GLU A 1 111 ? 9.487 12.110 -7.536 1.00 93.25 111 GLU A CA 1
ATOM 886 C C . GLU A 1 111 ? 10.458 13.130 -6.941 1.00 93.25 111 GLU A C 1
ATOM 888 O O . GLU A 1 111 ? 10.995 13.997 -7.637 1.00 93.25 111 GLU A O 1
ATOM 893 N N . ASP A 1 112 ? 10.701 13.006 -5.638 1.00 94.75 112 ASP A N 1
ATOM 894 C CA . ASP A 1 112 ? 11.717 13.771 -4.924 1.00 94.75 112 ASP A CA 1
ATOM 895 C C . ASP A 1 112 ? 13.022 12.960 -4.860 1.00 94.75 112 ASP A C 1
ATOM 897 O O . ASP A 1 112 ? 13.080 11.858 -4.311 1.00 94.75 112 ASP A O 1
ATOM 901 N N . ARG A 1 113 ? 14.101 13.496 -5.431 1.00 94.06 113 ARG A N 1
ATOM 902 C CA . ARG A 1 113 ? 15.453 12.932 -5.330 1.00 94.06 113 ARG A CA 1
ATOM 903 C C . ARG A 1 113 ? 16.047 13.264 -3.965 1.00 94.06 113 ARG A C 1
ATOM 905 O O . ARG A 1 113 ? 15.821 14.345 -3.425 1.00 94.06 113 ARG A O 1
ATOM 912 N N . LEU A 1 114 ? 16.891 12.373 -3.440 1.00 93.19 114 LEU A N 1
ATOM 913 C CA . LEU A 1 114 ? 17.577 12.574 -2.149 1.00 93.19 114 LEU A CA 1
ATOM 914 C C . LEU A 1 114 ? 18.402 13.868 -2.105 1.00 93.19 114 LEU A C 1
ATOM 916 O O . LEU A 1 114 ? 18.577 14.461 -1.047 1.00 93.19 114 LEU A O 1
ATOM 920 N N . VAL A 1 115 ? 18.875 14.325 -3.267 1.00 94.88 115 VAL A N 1
ATOM 921 C CA . VAL A 1 115 ? 19.624 15.579 -3.434 1.00 94.88 115 VAL A CA 1
ATOM 922 C C . VAL A 1 115 ? 18.738 16.837 -3.407 1.00 94.88 115 VAL A C 1
ATOM 924 O O . VAL A 1 115 ? 19.232 17.934 -3.648 1.00 94.88 115 VAL A O 1
ATOM 927 N N . GLY A 1 116 ? 17.436 16.700 -3.130 1.00 94.38 116 GLY A N 1
ATOM 928 C CA . GLY A 1 116 ? 16.486 17.810 -2.989 1.00 94.38 116 GLY A CA 1
ATOM 929 C C . GLY A 1 116 ? 15.881 18.318 -4.301 1.00 94.38 116 GLY A C 1
ATOM 930 O O . GLY A 1 116 ? 15.189 19.334 -4.299 1.00 94.38 116 GLY A O 1
ATOM 931 N N . LEU A 1 117 ? 16.133 17.633 -5.418 1.00 94.69 117 LEU A N 1
ATOM 932 C CA . LEU A 1 117 ? 15.595 17.981 -6.735 1.00 94.69 117 LEU A CA 1
ATOM 933 C C . LEU A 1 117 ? 14.367 17.139 -7.066 1.00 94.69 117 LEU A C 1
ATOM 935 O O . LEU A 1 117 ? 14.291 15.972 -6.691 1.00 94.69 117 LEU A O 1
ATOM 939 N N . LYS A 1 118 ? 13.433 17.713 -7.825 1.00 94.31 118 LYS A N 1
ATOM 940 C CA . LYS A 1 118 ? 12.350 16.939 -8.433 1.00 94.31 118 LYS A CA 1
ATOM 941 C C . LYS A 1 118 ? 12.834 16.291 -9.720 1.00 94.31 118 LYS A C 1
ATOM 943 O O . LYS A 1 118 ? 13.579 16.912 -10.474 1.00 94.31 118 LYS A O 1
ATOM 948 N N . ASN A 1 119 ? 12.382 15.072 -9.963 1.00 93.44 119 ASN A N 1
ATOM 949 C CA . ASN A 1 119 ? 12.640 14.335 -11.189 1.00 93.44 119 ASN A CA 1
ATOM 950 C C . ASN A 1 119 ? 11.332 13.777 -11.743 1.00 93.44 119 ASN A C 1
ATOM 952 O O . ASN A 1 119 ? 10.440 13.429 -10.971 1.00 93.44 119 ASN A O 1
ATOM 956 N N . ARG A 1 120 ? 11.213 13.685 -13.067 1.00 95.62 120 ARG A N 1
ATOM 957 C CA . ARG A 1 120 ? 10.074 13.044 -13.722 1.00 95.62 120 ARG A CA 1
ATOM 958 C C . ARG A 1 120 ? 10.563 11.887 -14.578 1.00 95.62 120 ARG A C 1
ATOM 960 O O . ARG A 1 120 ? 11.465 12.067 -15.385 1.00 95.62 120 ARG A O 1
ATOM 967 N N . GLY A 1 121 ? 9.917 10.737 -14.425 1.00 95.88 121 GLY A N 1
ATOM 968 C CA . GLY A 1 121 ? 10.212 9.516 -15.168 1.00 95.88 121 GLY A CA 1
ATOM 969 C C . GLY A 1 121 ? 8.944 8.779 -15.591 1.00 95.88 121 GLY A C 1
ATOM 970 O O . GLY A 1 121 ? 7.851 9.014 -15.058 1.00 95.88 121 GLY A O 1
ATOM 971 N N . VAL A 1 122 ? 9.086 7.877 -16.561 1.00 97.12 122 VAL A N 1
ATOM 972 C CA . VAL A 1 122 ? 8.048 6.909 -16.937 1.00 97.12 122 VAL A CA 1
ATOM 973 C C . VAL A 1 122 ? 8.546 5.506 -16.616 1.00 97.12 122 VAL A C 1
ATOM 975 O O . VAL A 1 122 ? 9.640 5.128 -17.014 1.00 97.12 122 VAL A O 1
ATOM 978 N N . TYR A 1 123 ? 7.740 4.732 -15.901 1.00 97.19 123 TYR A N 1
ATOM 979 C CA . TYR A 1 123 ? 8.098 3.403 -15.415 1.00 97.19 123 TYR A CA 1
ATOM 980 C C . TYR A 1 123 ? 7.156 2.371 -16.018 1.00 97.19 123 TYR A C 1
ATOM 982 O O . TYR A 1 123 ? 5.946 2.592 -16.062 1.00 97.19 123 TYR A O 1
ATOM 990 N N . GLU A 1 124 ? 7.697 1.233 -16.435 1.00 97.81 124 GLU A N 1
ATOM 991 C CA . GLU A 1 124 ? 6.942 0.076 -16.900 1.00 97.81 124 GLU A CA 1
ATOM 992 C C . GLU A 1 124 ? 7.250 -1.124 -16.006 1.00 97.81 124 GLU A C 1
ATOM 994 O O . GLU A 1 124 ? 8.330 -1.704 -16.068 1.00 97.81 124 GLU A O 1
ATOM 999 N N . LEU A 1 125 ? 6.296 -1.509 -15.164 1.00 97.69 125 LEU A N 1
ATOM 1000 C CA . LEU A 1 125 ? 6.490 -2.538 -14.141 1.00 97.69 125 LEU A CA 1
ATOM 1001 C C . LEU A 1 125 ? 5.314 -3.536 -14.075 1.00 97.69 125 LEU A C 1
ATOM 1003 O O . LEU A 1 125 ? 4.719 -3.732 -13.013 1.00 97.69 125 LEU A O 1
ATOM 1007 N N . PRO A 1 126 ? 4.940 -4.174 -15.207 1.00 98.12 126 PRO A N 1
ATOM 1008 C CA . PRO A 1 126 ? 3.728 -4.988 -15.320 1.00 98.12 126 PRO A CA 1
ATOM 1009 C C . PRO A 1 126 ? 3.662 -6.142 -14.313 1.00 98.12 126 PRO A C 1
ATOM 1011 O O . PRO A 1 126 ? 2.664 -6.285 -13.601 1.00 98.12 126 PRO A O 1
ATOM 1014 N N . GLY A 1 127 ? 4.714 -6.957 -14.218 1.00 98.19 127 GLY A N 1
ATOM 1015 C CA . GLY A 1 127 ? 4.753 -8.106 -13.317 1.00 98.19 127 GLY A CA 1
ATOM 1016 C C . GLY A 1 127 ? 4.825 -7.699 -11.851 1.00 98.19 127 GLY A C 1
ATOM 1017 O O . GLY A 1 127 ? 4.053 -8.205 -11.035 1.00 98.19 127 GLY A O 1
ATOM 1018 N N . ALA A 1 128 ? 5.678 -6.725 -11.531 1.00 98.19 128 ALA A N 1
ATOM 1019 C CA . ALA A 1 128 ? 5.787 -6.151 -10.194 1.00 98.19 128 ALA A CA 1
ATOM 1020 C C . ALA A 1 128 ? 4.443 -5.599 -9.696 1.00 98.19 128 ALA A C 1
ATOM 1022 O O . ALA A 1 128 ? 4.026 -5.898 -8.576 1.00 98.19 128 ALA A O 1
ATOM 1023 N N . HIS A 1 129 ? 3.727 -4.853 -10.544 1.00 98.19 129 HIS A N 1
ATOM 1024 C CA . HIS A 1 129 ? 2.427 -4.278 -10.204 1.00 98.19 129 HIS A CA 1
ATOM 1025 C C . HIS A 1 129 ? 1.414 -5.359 -9.818 1.00 98.19 129 HIS A C 1
ATOM 1027 O O . HIS A 1 129 ? 0.738 -5.244 -8.797 1.00 98.19 129 HIS A O 1
ATOM 1033 N N . VAL A 1 130 ? 1.338 -6.441 -10.599 1.00 98.62 130 VAL A N 1
ATOM 1034 C CA . VAL A 1 130 ? 0.447 -7.572 -10.310 1.00 98.62 130 VAL A CA 1
ATOM 1035 C C . VAL A 1 130 ? 0.831 -8.269 -9.007 1.00 98.62 130 VAL A C 1
ATOM 1037 O O . VAL A 1 130 ? -0.049 -8.529 -8.187 1.00 98.62 130 VAL A O 1
ATOM 1040 N N . ILE A 1 131 ? 2.121 -8.558 -8.800 1.00 98.69 131 ILE A N 1
ATOM 1041 C CA . ILE A 1 131 ? 2.606 -9.243 -7.593 1.00 98.69 131 ILE A CA 1
ATOM 1042 C C . ILE A 1 131 ? 2.279 -8.420 -6.348 1.00 98.69 131 ILE A C 1
ATOM 1044 O O . ILE A 1 131 ? 1.699 -8.961 -5.410 1.00 98.69 131 ILE A O 1
ATOM 1048 N N . ILE A 1 132 ? 2.590 -7.120 -6.354 1.00 98.06 132 ILE A N 1
ATOM 1049 C CA . ILE A 1 132 ? 2.353 -6.228 -5.212 1.00 98.06 132 ILE A CA 1
ATOM 1050 C C . ILE A 1 132 ? 0.854 -6.114 -4.916 1.00 98.06 132 ILE A C 1
ATOM 1052 O O . ILE A 1 132 ? 0.450 -6.227 -3.759 1.00 98.06 132 ILE A O 1
ATOM 1056 N N . GLN A 1 133 ? 0.006 -5.939 -5.938 1.00 98.25 133 GLN A N 1
ATOM 1057 C CA . GLN A 1 133 ? -1.447 -5.870 -5.739 1.00 98.25 133 GLN A CA 1
ATOM 1058 C C . GLN A 1 133 ? -2.008 -7.177 -5.171 1.00 98.25 133 GLN A C 1
ATOM 1060 O O . GLN A 1 133 ? -2.816 -7.152 -4.240 1.00 98.25 133 GLN A O 1
ATOM 1065 N N . ALA A 1 134 ? -1.577 -8.321 -5.702 1.00 98.62 134 ALA A N 1
ATOM 1066 C CA . ALA A 1 134 ? -2.037 -9.623 -5.242 1.00 98.62 134 ALA A CA 1
ATOM 1067 C C . ALA A 1 134 ? -1.570 -9.924 -3.809 1.00 98.62 134 ALA A C 1
ATOM 1069 O O . ALA A 1 134 ? -2.393 -10.273 -2.962 1.00 98.62 134 ALA A O 1
ATOM 1070 N N . HIS A 1 135 ? -0.280 -9.719 -3.525 1.00 98.56 135 HIS A N 1
ATOM 1071 C CA . HIS A 1 135 ? 0.312 -9.919 -2.201 1.00 98.56 135 HIS A CA 1
ATOM 1072 C C . HIS A 1 135 ? -0.360 -9.031 -1.152 1.00 98.56 135 HIS A C 1
ATOM 1074 O O . HIS A 1 135 ? -0.863 -9.552 -0.161 1.00 98.56 135 HIS A O 1
ATOM 1080 N N . ARG A 1 136 ? -0.497 -7.723 -1.415 1.00 97.69 136 ARG A N 1
ATOM 1081 C CA . ARG A 1 136 ? -1.109 -6.772 -0.472 1.00 97.69 136 ARG A CA 1
ATOM 1082 C C . ARG A 1 136 ? -2.547 -7.145 -0.109 1.00 97.69 136 ARG A C 1
ATOM 1084 O O . ARG A 1 136 ? -2.963 -6.950 1.029 1.00 97.69 136 ARG A O 1
ATOM 1091 N N . ASN A 1 137 ? -3.330 -7.666 -1.056 1.00 98.19 137 ASN A N 1
ATOM 1092 C CA . ASN A 1 137 ? -4.701 -8.106 -0.773 1.00 98.19 137 ASN A CA 1
ATOM 1093 C C . ASN A 1 137 ? -4.742 -9.421 0.018 1.00 98.19 137 ASN A C 1
ATOM 1095 O O . ASN A 1 137 ? -5.576 -9.558 0.913 1.00 98.19 137 ASN A O 1
ATOM 1099 N N . LEU A 1 138 ? -3.840 -10.363 -0.268 1.00 98.38 138 LEU A N 1
ATOM 1100 C CA . LEU A 1 138 ? -3.724 -11.595 0.510 1.00 98.38 138 LEU A CA 1
ATOM 1101 C C . LEU A 1 138 ? -3.255 -11.317 1.942 1.00 98.38 138 LEU A C 1
ATOM 1103 O O . LEU A 1 138 ? -3.828 -11.858 2.882 1.00 98.38 138 LEU A O 1
ATOM 1107 N N . GLU A 1 139 ? -2.266 -10.439 2.112 1.00 97.12 139 GLU A N 1
ATOM 1108 C CA . GLU A 1 139 ? -1.753 -10.013 3.415 1.00 97.12 139 GLU A CA 1
ATOM 1109 C C . GLU A 1 139 ? -2.863 -9.392 4.271 1.00 97.12 139 GLU A C 1
ATOM 1111 O O . GLU A 1 139 ? -3.089 -9.834 5.398 1.00 97.12 139 GLU A O 1
ATOM 1116 N N . LYS A 1 140 ? -3.649 -8.471 3.695 1.00 96.69 140 LYS A N 1
ATOM 1117 C CA . LYS A 1 140 ? -4.815 -7.875 4.366 1.00 96.69 140 LYS A CA 1
ATOM 1118 C C . LYS A 1 140 ? -5.820 -8.905 4.865 1.00 96.69 140 LYS A C 1
ATOM 1120 O O . LYS A 1 140 ? -6.423 -8.697 5.914 1.00 96.69 140 LYS A O 1
ATOM 1125 N N . TYR A 1 141 ? -6.015 -9.988 4.116 1.00 96.75 141 TYR A N 1
ATOM 1126 C CA . TYR A 1 141 ? -6.983 -11.027 4.455 1.00 96.75 141 TYR A CA 1
ATOM 1127 C C . TYR A 1 141 ? -6.539 -11.917 5.624 1.00 96.75 141 TYR A C 1
ATOM 1129 O O . TYR A 1 141 ? -7.375 -12.392 6.395 1.00 96.75 141 TYR A O 1
ATOM 1137 N N . VAL A 1 142 ? -5.232 -12.138 5.770 1.00 97.06 142 VAL A N 1
ATOM 1138 C CA . VAL A 1 142 ? -4.662 -13.001 6.821 1.00 97.06 142 VAL A CA 1
ATOM 1139 C C . VAL A 1 142 ? -4.200 -12.218 8.058 1.00 97.06 142 VAL A C 1
ATOM 1141 O O . VAL A 1 142 ? -3.789 -12.807 9.059 1.00 97.06 142 VAL A O 1
ATOM 1144 N N . ALA A 1 143 ? -4.242 -10.886 8.015 1.00 96.31 143 ALA A N 1
ATOM 1145 C CA . ALA A 1 143 ? -3.770 -10.010 9.081 1.00 96.31 143 ALA A CA 1
ATOM 1146 C C . ALA A 1 143 ? -4.910 -9.271 9.793 1.00 96.31 143 ALA A C 1
ATOM 1148 O O . ALA A 1 143 ? -5.932 -8.911 9.209 1.00 96.31 143 ALA A O 1
ATOM 1149 N N . THR A 1 144 ? -4.725 -9.027 11.090 1.00 96.00 144 THR A N 1
ATOM 1150 C CA . THR A 1 144 ? -5.646 -8.217 11.891 1.00 96.00 144 THR A CA 1
ATOM 1151 C C . THR A 1 144 ? -5.624 -6.751 11.448 1.00 96.00 144 THR A C 1
ATOM 1153 O O . THR A 1 144 ? -4.689 -6.287 10.795 1.00 96.00 144 THR A O 1
ATOM 1156 N N . ARG A 1 145 ? -6.640 -5.974 11.852 1.00 95.31 145 ARG A N 1
ATOM 1157 C CA . ARG A 1 145 ? -6.711 -4.533 11.550 1.00 95.31 145 ARG A CA 1
ATOM 1158 C C . ARG A 1 145 ? -5.442 -3.779 11.976 1.00 95.31 145 ARG A C 1
ATOM 1160 O O . ARG A 1 145 ? -4.915 -3.006 11.189 1.00 95.31 145 ARG A O 1
ATOM 1167 N N . LEU A 1 146 ? -4.948 -4.027 13.191 1.00 97.31 146 LEU A N 1
ATOM 1168 C CA . LEU A 1 146 ? -3.771 -3.332 13.726 1.00 97.31 146 LEU A CA 1
ATOM 1169 C C . LEU A 1 146 ? -2.470 -3.754 13.029 1.00 97.31 146 LEU A C 1
ATOM 1171 O O . LEU A 1 146 ? -1.608 -2.910 12.805 1.00 97.31 146 LEU A O 1
ATOM 1175 N N . GLU A 1 147 ? -2.334 -5.030 12.653 1.00 96.69 147 GLU A N 1
ATOM 1176 C CA . GLU A 1 147 ? -1.196 -5.478 11.839 1.00 96.69 147 GLU A CA 1
ATOM 1177 C C . GLU A 1 147 ? -1.180 -4.764 10.485 1.00 96.69 147 GLU A C 1
ATOM 1179 O O . GLU A 1 147 ? -0.137 -4.256 10.092 1.00 96.69 147 GLU A O 1
ATOM 1184 N N . ASN A 1 148 ? -2.333 -4.659 9.813 1.00 96.44 148 ASN A N 1
ATOM 1185 C CA . ASN A 1 148 ? -2.454 -3.957 8.534 1.00 96.44 148 ASN A CA 1
ATOM 1186 C C . ASN A 1 148 ? -2.101 -2.464 8.642 1.00 96.44 148 ASN A C 1
ATOM 1188 O O . ASN A 1 148 ? -1.392 -1.940 7.786 1.00 96.44 148 ASN A O 1
ATOM 1192 N N . GLU A 1 149 ? -2.563 -1.787 9.698 1.00 96.94 149 GLU A N 1
ATOM 1193 C CA . GLU A 1 149 ? -2.256 -0.371 9.955 1.00 96.94 149 GLU A CA 1
ATOM 1194 C C . GLU A 1 149 ? -0.755 -0.142 10.192 1.00 96.94 149 GLU A C 1
ATOM 1196 O O . GLU A 1 149 ? -0.154 0.765 9.610 1.00 96.94 149 GLU A O 1
ATOM 1201 N N . LEU A 1 150 ? -0.122 -0.986 11.014 1.00 97.44 150 LEU A N 1
ATOM 1202 C CA . LEU A 1 150 ? 1.314 -0.893 11.274 1.00 97.44 150 LEU A CA 1
ATOM 1203 C C . LEU A 1 150 ? 2.136 -1.223 10.021 1.00 97.44 150 LEU A C 1
ATOM 1205 O O . LEU A 1 150 ? 3.079 -0.504 9.688 1.00 97.44 150 LEU A O 1
ATOM 1209 N N . LYS A 1 151 ? 1.762 -2.289 9.309 1.00 96.00 151 LYS A N 1
ATOM 1210 C CA . LYS A 1 151 ? 2.443 -2.754 8.099 1.00 96.00 151 LYS A CA 1
ATOM 1211 C C . LYS A 1 151 ? 2.410 -1.710 6.986 1.00 96.00 151 LYS A C 1
ATOM 1213 O O . LYS A 1 151 ? 3.435 -1.498 6.353 1.00 96.00 151 LYS A O 1
ATOM 1218 N N . GLU A 1 152 ? 1.315 -0.969 6.817 1.00 96.25 152 GLU A N 1
ATOM 1219 C CA . GLU A 1 152 ? 1.260 0.135 5.849 1.00 96.25 152 GLU A CA 1
ATOM 1220 C C . GLU A 1 152 ? 2.305 1.226 6.137 1.00 96.25 152 GLU A C 1
ATOM 1222 O O . GLU A 1 152 ? 2.961 1.721 5.220 1.00 96.25 152 GLU A O 1
ATOM 1227 N N . THR A 1 153 ? 2.526 1.555 7.413 1.00 97.12 153 THR A N 1
ATOM 1228 C CA . THR A 1 153 ? 3.567 2.518 7.809 1.00 97.12 153 THR A CA 1
ATOM 1229 C C . THR A 1 153 ? 4.970 1.976 7.522 1.00 97.12 153 THR A C 1
ATOM 1231 O O . THR A 1 153 ? 5.836 2.700 7.020 1.00 97.12 153 THR A O 1
ATOM 1234 N N . LEU A 1 154 ? 5.201 0.698 7.831 1.00 97.56 154 LEU A N 1
ATOM 1235 C CA . LEU A 1 154 ? 6.496 0.053 7.637 1.00 97.56 154 LEU A CA 1
ATOM 1236 C C . LEU A 1 154 ? 6.824 -0.174 6.159 1.00 97.56 154 LEU A C 1
ATOM 1238 O O . LEU A 1 154 ? 7.968 0.045 5.781 1.00 97.56 154 LEU A O 1
ATOM 1242 N N . ASP A 1 155 ? 5.844 -0.498 5.314 1.00 97.69 155 ASP A N 1
ATOM 1243 C CA . ASP A 1 155 ? 6.021 -0.634 3.862 1.00 97.69 155 ASP A CA 1
ATOM 1244 C C . ASP A 1 155 ? 6.484 0.677 3.224 1.00 97.69 155 ASP A C 1
ATOM 1246 O O . ASP A 1 155 ? 7.423 0.693 2.425 1.00 97.69 155 ASP A O 1
ATOM 1250 N N . ILE A 1 156 ? 5.870 1.800 3.615 1.00 97.50 156 ILE A N 1
ATOM 1251 C CA . ILE A 1 156 ? 6.280 3.130 3.144 1.00 97.50 156 ILE A CA 1
ATOM 1252 C C . ILE A 1 156 ? 7.722 3.411 3.571 1.00 97.50 156 ILE A C 1
ATOM 1254 O O . ILE A 1 156 ? 8.551 3.832 2.759 1.00 97.50 156 ILE A O 1
ATOM 1258 N N . LYS A 1 157 ? 8.049 3.158 4.844 1.00 98.00 157 LYS A N 1
ATOM 1259 C CA . LYS A 1 157 ? 9.405 3.383 5.351 1.00 98.00 157 LYS A CA 1
ATOM 1260 C C . LYS A 1 157 ? 10.426 2.483 4.653 1.00 98.00 157 LYS A C 1
ATOM 1262 O O . LYS A 1 157 ? 11.490 2.975 4.286 1.00 98.00 157 LYS A O 1
ATOM 1267 N N . TRP A 1 158 ? 10.097 1.214 4.434 1.00 98.25 158 TRP A N 1
ATOM 1268 C CA . TRP A 1 158 ? 10.920 0.246 3.712 1.00 98.25 158 TRP A CA 1
ATOM 1269 C C . TRP A 1 158 ? 11.218 0.716 2.285 1.00 98.25 158 TRP A C 1
ATOM 1271 O O . TRP A 1 158 ? 12.378 0.736 1.870 1.00 98.25 158 TRP A O 1
ATOM 1281 N N . GLY A 1 159 ? 10.196 1.198 1.566 1.00 97.44 159 GLY A N 1
ATOM 1282 C CA . GLY A 1 159 ? 10.350 1.774 0.229 1.00 97.44 159 GLY A CA 1
ATOM 1283 C C . GLY A 1 159 ? 11.286 2.986 0.211 1.00 97.44 159 GLY A C 1
ATOM 1284 O O . GLY A 1 159 ? 12.191 3.054 -0.620 1.00 97.44 159 GLY A O 1
ATOM 1285 N N . HIS A 1 160 ? 11.143 3.904 1.174 1.00 96.62 160 HIS A N 1
ATOM 1286 C CA . HIS A 1 160 ? 12.042 5.056 1.306 1.00 96.62 160 HIS A CA 1
ATOM 1287 C C . HIS A 1 160 ? 13.488 4.661 1.616 1.00 96.62 160 HIS A C 1
ATOM 1289 O O . HIS A 1 160 ? 14.407 5.301 1.116 1.00 96.62 160 HIS A O 1
ATOM 1295 N N . LEU A 1 161 ? 13.713 3.632 2.435 1.00 97.88 161 LEU A N 1
ATOM 1296 C CA . LEU A 1 161 ? 15.063 3.146 2.728 1.00 97.88 161 LEU A CA 1
ATOM 1297 C C . LEU A 1 161 ? 15.708 2.507 1.491 1.00 97.88 161 LEU A C 1
ATOM 1299 O O . LEU A 1 161 ? 16.883 2.755 1.228 1.00 97.88 161 LEU A O 1
ATOM 1303 N N . CYS A 1 162 ? 14.937 1.750 0.702 1.00 97.25 162 CYS A N 1
ATOM 1304 C CA . CYS A 1 162 ? 15.405 1.195 -0.570 1.00 97.25 162 CYS A CA 1
ATOM 1305 C C . CYS A 1 162 ? 15.803 2.305 -1.549 1.00 97.25 162 CYS A C 1
ATOM 1307 O O . CYS A 1 162 ? 16.923 2.305 -2.055 1.00 97.25 162 CYS A O 1
ATOM 1309 N N . TYR A 1 163 ? 14.924 3.289 -1.755 1.00 96.31 163 TYR A N 1
ATOM 1310 C CA . TYR A 1 163 ? 15.215 4.458 -2.590 1.00 96.31 163 TYR A CA 1
ATOM 1311 C C . TYR A 1 163 ? 16.399 5.281 -2.054 1.00 96.31 163 TYR A C 1
ATOM 1313 O O . TYR A 1 163 ? 17.217 5.789 -2.815 1.00 96.31 163 TYR A O 1
ATOM 1321 N N . GLY A 1 164 ? 16.530 5.350 -0.727 1.00 96.50 164 GLY A N 1
ATOM 1322 C CA . GLY A 1 164 ? 17.609 6.000 0.014 1.00 96.50 164 GLY A CA 1
ATOM 1323 C C . GLY A 1 164 ? 18.998 5.376 -0.140 1.00 96.50 164 GLY A C 1
ATOM 1324 O O . GLY A 1 164 ? 19.938 5.891 0.458 1.00 96.50 164 GLY A O 1
ATOM 1325 N N . ALA A 1 165 ? 19.133 4.263 -0.872 1.00 96.94 165 ALA A N 1
ATOM 1326 C CA . ALA A 1 165 ? 20.329 3.415 -0.896 1.00 96.94 165 ALA A CA 1
ATOM 1327 C C . ALA A 1 165 ? 20.751 2.896 0.499 1.00 96.94 165 ALA A C 1
ATOM 1329 O O . ALA A 1 165 ? 21.917 2.583 0.738 1.00 96.94 165 ALA A O 1
ATOM 1330 N N . LEU A 1 166 ? 19.792 2.751 1.420 1.00 97.56 166 LEU A N 1
ATOM 1331 C CA . LEU A 1 166 ? 19.993 2.286 2.799 1.00 97.56 166 LEU A CA 1
ATOM 1332 C C . LEU A 1 166 ? 19.631 0.803 2.970 1.00 97.56 166 LEU A C 1
ATOM 1334 O O . LEU A 1 166 ? 19.191 0.377 4.033 1.00 97.56 166 LEU A O 1
ATOM 1338 N N . TRP A 1 167 ? 19.817 -0.006 1.924 1.00 97.44 167 TRP A N 1
ATOM 1339 C CA . TRP A 1 167 ? 19.516 -1.443 1.958 1.00 97.44 167 TRP A CA 1
ATOM 1340 C C . TRP A 1 167 ? 20.299 -2.197 3.046 1.00 97.44 167 TRP A C 1
ATOM 1342 O O . TRP A 1 167 ? 19.783 -3.126 3.660 1.00 97.44 167 TRP A O 1
ATOM 1352 N N . HIS A 1 168 ? 21.544 -1.787 3.296 1.00 97.50 168 HIS A N 1
ATOM 1353 C CA . HIS A 1 168 ? 22.425 -2.403 4.293 1.00 97.50 168 HIS A CA 1
ATOM 1354 C C . HIS A 1 168 ? 22.435 -1.674 5.645 1.00 97.50 168 HIS A C 1
ATOM 1356 O O . HIS A 1 168 ? 23.229 -2.025 6.517 1.00 97.50 168 HIS A O 1
ATOM 1362 N N . ASP A 1 169 ? 21.581 -0.666 5.829 1.00 98.38 169 ASP A N 1
ATOM 1363 C CA . ASP A 1 169 ? 21.410 -0.033 7.134 1.00 98.38 169 ASP A CA 1
ATOM 1364 C C . ASP A 1 169 ? 20.713 -1.011 8.105 1.00 98.38 169 ASP A C 1
ATOM 1366 O O . ASP A 1 169 ? 19.776 -1.701 7.686 1.00 98.38 169 ASP A O 1
ATOM 1370 N N . PRO A 1 170 ? 21.118 -1.098 9.389 1.00 98.31 170 PRO A N 1
ATOM 1371 C CA . PRO A 1 170 ? 20.505 -2.010 10.358 1.00 98.31 170 PRO A CA 1
ATOM 1372 C C . PRO A 1 170 ? 18.978 -1.910 10.444 1.00 98.31 170 PRO A C 1
ATOM 1374 O O . PRO A 1 170 ? 18.309 -2.935 10.573 1.00 98.31 170 PRO A O 1
ATOM 1377 N N . VAL A 1 171 ? 18.408 -0.710 10.280 1.00 97.88 171 VAL A N 1
ATOM 1378 C CA . VAL A 1 171 ? 16.949 -0.527 10.337 1.00 97.88 171 VAL A CA 1
ATOM 1379 C C . VAL A 1 171 ? 16.218 -1.289 9.222 1.00 97.88 171 VAL A C 1
ATOM 1381 O O . VAL A 1 171 ? 15.067 -1.686 9.396 1.00 97.88 171 VAL A O 1
ATOM 1384 N N . MET A 1 172 ? 16.875 -1.537 8.081 1.00 98.12 172 MET A N 1
ATOM 1385 C CA . MET A 1 172 ? 16.310 -2.354 7.006 1.00 98.12 172 MET A CA 1
ATOM 1386 C C . MET A 1 172 ? 16.123 -3.807 7.460 1.00 98.12 172 MET A C 1
ATOM 1388 O O . MET A 1 172 ? 15.086 -4.412 7.185 1.00 98.12 172 MET A O 1
ATOM 1392 N N . ALA A 1 173 ? 17.097 -4.364 8.188 1.00 97.81 173 ALA A N 1
ATOM 1393 C CA . ALA A 1 173 ? 17.016 -5.722 8.721 1.00 97.81 173 ALA A CA 1
ATOM 1394 C C . ALA A 1 173 ? 15.904 -5.854 9.775 1.00 97.81 173 ALA A C 1
ATOM 1396 O O . ALA A 1 173 ? 15.164 -6.838 9.753 1.00 97.81 173 ALA A O 1
ATOM 1397 N N . ASP A 1 174 ? 15.729 -4.842 10.629 1.00 98.25 174 ASP A N 1
ATOM 1398 C CA . ASP A 1 174 ? 14.665 -4.814 11.639 1.00 98.25 174 ASP A CA 1
ATOM 1399 C C . ASP A 1 174 ? 13.265 -4.826 10.998 1.00 98.25 174 ASP A C 1
ATOM 1401 O O . ASP A 1 174 ? 12.382 -5.580 11.416 1.00 98.25 174 ASP A O 1
ATOM 1405 N N . ILE A 1 175 ? 13.060 -4.033 9.937 1.00 98.19 175 ILE A N 1
ATOM 1406 C CA . ILE A 1 175 ? 11.789 -4.019 9.195 1.00 98.19 175 ILE A CA 1
ATOM 1407 C C . ILE A 1 175 ? 11.586 -5.336 8.435 1.00 98.19 175 ILE A C 1
ATOM 1409 O O . ILE A 1 175 ? 10.479 -5.876 8.428 1.00 98.19 175 ILE A O 1
ATOM 1413 N N . ASN A 1 176 ? 12.638 -5.893 7.830 1.00 97.88 176 ASN A N 1
ATOM 1414 C CA . ASN A 1 176 ? 12.553 -7.186 7.150 1.00 97.88 176 ASN A CA 1
ATOM 1415 C C . ASN A 1 176 ? 12.166 -8.316 8.110 1.00 97.88 176 ASN A C 1
ATOM 1417 O O . ASN A 1 176 ? 11.314 -9.123 7.760 1.00 97.88 176 ASN A O 1
ATOM 1421 N N . ALA A 1 177 ? 12.685 -8.331 9.341 1.00 98.31 177 ALA A N 1
ATOM 1422 C CA . ALA A 1 177 ? 12.279 -9.311 10.350 1.00 98.31 177 ALA A CA 1
ATOM 1423 C C . ALA A 1 177 ? 10.776 -9.225 10.685 1.00 98.31 177 ALA A C 1
ATOM 1425 O O . ALA A 1 177 ? 10.113 -10.252 10.855 1.00 98.31 177 ALA A O 1
ATOM 1426 N N . PHE A 1 178 ? 10.210 -8.014 10.738 1.00 97.81 178 PHE A N 1
ATOM 1427 C CA . PHE A 1 178 ? 8.763 -7.827 10.878 1.00 97.81 178 PHE A CA 1
ATOM 1428 C C . PHE A 1 178 ? 7.995 -8.351 9.655 1.00 97.81 178 PHE A C 1
ATOM 1430 O O . PHE A 1 178 ? 7.012 -9.083 9.806 1.00 97.81 178 PHE A O 1
ATOM 1437 N N . ASN A 1 179 ? 8.461 -8.022 8.447 1.00 97.31 179 ASN A N 1
ATOM 1438 C CA . ASN A 1 179 ? 7.850 -8.468 7.194 1.00 97.31 179 ASN A CA 1
ATOM 1439 C C . ASN A 1 179 ? 7.872 -9.995 7.062 1.00 97.31 179 ASN A C 1
ATOM 1441 O O . ASN A 1 179 ? 6.852 -10.592 6.721 1.00 97.31 179 ASN A O 1
ATOM 1445 N N . ASP A 1 180 ? 8.992 -10.638 7.385 1.00 97.81 180 ASP A N 1
ATOM 1446 C CA . ASP A 1 180 ? 9.136 -12.094 7.393 1.00 97.81 180 ASP A CA 1
ATOM 1447 C C . ASP A 1 180 ? 8.141 -12.737 8.360 1.00 97.81 180 ASP A C 1
ATOM 1449 O O . ASP A 1 180 ? 7.489 -13.728 8.018 1.00 97.81 180 ASP A O 1
ATOM 1453 N N . LYS A 1 181 ? 7.951 -12.128 9.540 1.00 97.88 181 LYS A N 1
ATOM 1454 C CA . LYS A 1 181 ? 7.008 -12.632 10.537 1.00 97.88 181 LYS A CA 1
ATOM 1455 C C . LYS A 1 181 ? 5.560 -12.571 10.057 1.00 97.88 181 LYS A C 1
ATOM 1457 O O . LYS A 1 181 ? 4.819 -13.534 10.247 1.00 97.88 181 LYS A O 1
ATOM 1462 N N . ILE A 1 182 ? 5.154 -11.469 9.425 1.00 95.88 182 ILE A N 1
ATOM 1463 C CA . ILE A 1 182 ? 3.827 -11.365 8.799 1.00 95.88 182 ILE A CA 1
ATOM 1464 C C . ILE A 1 182 ? 3.696 -12.375 7.659 1.00 95.88 182 ILE A C 1
ATOM 1466 O O . ILE A 1 182 ? 2.679 -13.063 7.557 1.00 95.88 182 ILE A O 1
ATOM 1470 N N . ASN A 1 183 ? 4.726 -12.504 6.825 1.00 97.81 183 ASN A N 1
ATOM 1471 C CA . ASN A 1 183 ? 4.695 -13.361 5.651 1.00 97.81 183 ASN A CA 1
ATOM 1472 C C . ASN A 1 183 ? 4.520 -14.845 5.987 1.00 97.81 183 ASN A C 1
ATOM 1474 O O . ASN A 1 183 ? 3.979 -15.557 5.150 1.00 97.81 183 ASN A O 1
ATOM 1478 N N . GLU A 1 184 ? 4.841 -15.320 7.199 1.00 97.69 184 GLU A N 1
ATOM 1479 C CA . GLU A 1 184 ? 4.585 -16.708 7.634 1.00 97.69 184 GLU A CA 1
ATOM 1480 C C . GLU A 1 184 ? 3.153 -17.196 7.331 1.00 97.69 184 GLU A C 1
ATOM 1482 O O . GLU A 1 184 ? 2.968 -18.359 6.959 1.00 97.69 184 GLU A O 1
ATOM 1487 N N . LYS A 1 185 ? 2.152 -16.309 7.443 1.00 97.19 185 LYS A N 1
ATOM 1488 C CA . LYS A 1 185 ? 0.727 -16.601 7.189 1.00 97.19 185 LYS A CA 1
ATOM 1489 C C . LYS A 1 185 ? 0.224 -16.165 5.809 1.00 97.19 185 LYS A C 1
ATOM 1491 O O . LYS A 1 185 ? -0.895 -16.509 5.438 1.00 97.19 185 LYS A O 1
ATOM 1496 N N . VAL A 1 186 ? 1.032 -15.466 5.010 1.00 98.19 186 VAL A N 1
ATOM 1497 C CA . VAL A 1 186 ? 0.660 -14.989 3.663 1.00 98.19 186 VAL A CA 1
ATOM 1498 C C . VAL A 1 186 ? 0.792 -16.136 2.654 1.00 98.19 186 VAL A C 1
ATOM 1500 O O . VAL A 1 186 ? 1.686 -16.190 1.816 1.00 98.19 186 VAL A O 1
ATOM 1503 N N . THR A 1 187 ? -0.088 -17.123 2.784 1.00 98.69 187 THR A N 1
ATOM 1504 C CA . THR A 1 187 ? -0.158 -18.311 1.924 1.00 98.69 187 THR A CA 1
ATOM 1505 C C . THR A 1 187 ? -1.579 -18.449 1.405 1.00 98.69 187 THR A C 1
ATOM 1507 O O . THR A 1 187 ? -2.521 -18.340 2.186 1.00 98.69 187 THR A O 1
ATOM 1510 N N . GLY A 1 188 ? -1.759 -18.672 0.106 1.00 98.38 188 GLY A N 1
ATOM 1511 C CA . GLY A 1 188 ? -3.086 -18.695 -0.508 1.00 98.38 188 GLY A CA 1
ATOM 1512 C C . GLY A 1 188 ? -3.060 -18.479 -2.016 1.00 98.38 188 GLY A C 1
ATOM 1513 O O . GLY A 1 188 ? -1.997 -18.316 -2.607 1.00 98.38 188 GLY A O 1
ATOM 1514 N N . GLU A 1 189 ? -4.231 -18.465 -2.641 1.00 98.69 189 GLU A N 1
ATOM 1515 C CA . GLU A 1 189 ? -4.392 -18.198 -4.072 1.00 98.69 189 GLU A CA 1
ATOM 1516 C C . GLU A 1 189 ? -5.135 -16.876 -4.272 1.00 98.69 189 GLU A C 1
ATOM 1518 O O . GLU A 1 189 ? -6.163 -16.634 -3.643 1.00 98.69 189 GLU A O 1
ATOM 1523 N N . VAL A 1 190 ? -4.631 -16.019 -5.159 1.00 98.75 190 VAL A N 1
ATOM 1524 C CA . VAL A 1 190 ? -5.222 -14.718 -5.485 1.00 98.75 190 VAL A CA 1
ATOM 1525 C C . VAL A 1 190 ? -5.591 -14.681 -6.959 1.00 98.75 190 VAL A C 1
ATOM 1527 O O . VAL A 1 190 ? -4.744 -14.863 -7.830 1.00 98.75 190 VAL A O 1
ATOM 1530 N N . THR A 1 191 ? -6.857 -14.414 -7.254 1.00 98.75 191 THR A N 1
ATOM 1531 C CA . THR A 1 191 ? -7.362 -14.246 -8.617 1.00 98.75 191 THR A CA 1
ATOM 1532 C C . THR A 1 191 ? -7.312 -12.773 -9.010 1.00 98.75 191 THR A C 1
ATOM 1534 O O . THR A 1 191 ? -7.950 -11.929 -8.376 1.00 98.75 191 THR A O 1
ATOM 1537 N N . VAL A 1 192 ? -6.581 -12.465 -10.081 1.00 98.75 192 VAL A N 1
ATOM 1538 C CA . VAL A 1 192 ? -6.370 -11.110 -10.600 1.00 98.75 192 VAL A CA 1
ATOM 1539 C C . VAL A 1 192 ? -6.941 -11.005 -12.008 1.00 98.75 192 VAL A C 1
ATOM 1541 O O . VAL A 1 192 ? -6.607 -11.795 -12.891 1.00 98.75 192 VAL A O 1
ATOM 1544 N N . ARG A 1 193 ? -7.793 -10.005 -12.225 1.00 98.62 193 ARG A N 1
ATOM 1545 C CA . ARG A 1 193 ? -8.321 -9.624 -13.533 1.00 98.62 193 ARG A CA 1
ATOM 1546 C C . ARG A 1 193 ? -7.459 -8.516 -14.133 1.00 98.62 193 ARG A C 1
ATOM 1548 O O . ARG A 1 193 ? -7.301 -7.462 -13.521 1.00 98.62 193 ARG A O 1
ATOM 1555 N N . LEU A 1 194 ? -6.940 -8.754 -15.332 1.00 98.62 194 LEU A N 1
ATOM 1556 C CA . LEU A 1 194 ? -6.082 -7.842 -16.084 1.00 98.62 194 LEU A CA 1
ATOM 1557 C C . LEU A 1 194 ? -6.880 -7.240 -17.236 1.00 98.62 194 LEU A C 1
ATOM 1559 O O . LEU A 1 194 ? -7.434 -7.978 -18.056 1.00 98.62 194 LEU A O 1
ATOM 1563 N N . PHE A 1 195 ? -6.988 -5.913 -17.274 1.00 98.25 195 PHE A N 1
ATOM 1564 C CA . PHE A 1 195 ? -7.753 -5.233 -18.315 1.00 98.25 195 PHE A CA 1
ATOM 1565 C C . PHE A 1 195 ? -7.409 -3.749 -18.409 1.00 98.25 195 PHE A C 1
ATOM 1567 O O . PHE A 1 195 ? -7.496 -3.048 -17.405 1.00 98.25 195 PHE A O 1
ATOM 1574 N N . LYS A 1 196 ? -7.091 -3.259 -19.615 1.00 97.06 196 LYS A N 1
ATOM 1575 C CA . LYS A 1 196 ? -6.940 -1.820 -19.923 1.00 97.06 196 LYS A CA 1
ATOM 1576 C C . LYS A 1 196 ? -6.137 -1.045 -18.862 1.00 97.06 196 LYS A C 1
ATOM 1578 O O . LYS A 1 196 ? -6.621 -0.088 -18.267 1.00 97.06 196 LYS A O 1
ATOM 1583 N N . GLY A 1 197 ? -4.916 -1.496 -18.598 1.00 96.81 197 GLY A N 1
ATOM 1584 C CA . GLY A 1 197 ? -3.979 -0.882 -17.657 1.00 96.81 197 GLY A CA 1
ATOM 1585 C C . GLY A 1 197 ? -4.181 -1.259 -16.193 1.00 96.81 197 GLY A C 1
ATOM 1586 O O . GLY A 1 197 ? -3.370 -0.884 -15.353 1.00 96.81 197 GLY A O 1
ATOM 1587 N N . GLN A 1 198 ? -5.227 -2.019 -15.873 1.00 97.81 198 GLN A N 1
ATOM 1588 C CA . GLN A 1 198 ? -5.593 -2.353 -14.501 1.00 97.81 198 GLN A CA 1
ATOM 1589 C C . GLN A 1 198 ? -5.267 -3.809 -14.163 1.00 97.81 198 GLN A C 1
ATOM 1591 O O . GLN A 1 198 ? -5.554 -4.716 -14.948 1.00 97.81 198 GLN A O 1
ATOM 1596 N N . ALA A 1 199 ? -4.743 -4.027 -12.955 1.00 98.19 199 ALA A N 1
ATOM 1597 C CA . ALA A 1 199 ? -4.681 -5.327 -12.296 1.00 98.19 199 ALA A CA 1
ATOM 1598 C C . ALA A 1 199 ? -5.578 -5.301 -11.056 1.00 98.19 199 ALA A C 1
ATOM 1600 O O . ALA A 1 199 ? -5.257 -4.666 -10.056 1.00 98.19 199 ALA A O 1
ATOM 1601 N N . ILE A 1 200 ? -6.725 -5.971 -11.135 1.00 98.38 200 ILE A N 1
ATOM 1602 C CA . ILE A 1 200 ? -7.769 -5.913 -10.109 1.00 98.38 200 ILE A CA 1
ATOM 1603 C C . ILE A 1 200 ? -7.858 -7.275 -9.437 1.00 98.38 200 ILE A C 1
ATOM 1605 O O . ILE A 1 200 ? -8.182 -8.267 -10.088 1.00 98.38 200 ILE A O 1
ATOM 1609 N N . VAL A 1 201 ? -7.609 -7.331 -8.132 1.00 98.44 201 VAL A N 1
ATOM 1610 C CA . VAL A 1 201 ? -7.858 -8.540 -7.339 1.00 98.44 201 VAL A CA 1
ATOM 1611 C C . VAL A 1 201 ? -9.368 -8.736 -7.218 1.00 98.44 201 VAL A C 1
ATOM 1613 O O . VAL A 1 201 ? -10.071 -7.858 -6.728 1.00 98.44 201 VAL A O 1
ATOM 1616 N N . VAL A 1 202 ? -9.873 -9.869 -7.706 1.00 98.19 202 VAL A N 1
ATOM 1617 C CA . VAL A 1 202 ? -11.319 -10.161 -7.762 1.00 98.19 202 VAL A CA 1
ATOM 1618 C C . VAL A 1 202 ? -11.744 -11.279 -6.819 1.00 98.19 202 VAL A C 1
ATOM 1620 O O . VAL A 1 202 ? -12.911 -11.351 -6.451 1.00 98.19 202 VAL A O 1
ATOM 1623 N N . ALA A 1 203 ? -10.817 -12.148 -6.424 1.00 97.88 203 ALA A N 1
ATOM 1624 C CA . ALA A 1 203 ? -11.059 -13.193 -5.441 1.00 97.88 203 ALA A CA 1
ATOM 1625 C C . ALA A 1 203 ? -9.738 -13.612 -4.804 1.00 97.88 203 ALA A C 1
ATOM 1627 O O . ALA A 1 203 ? -8.673 -13.451 -5.401 1.00 97.88 203 ALA A O 1
ATOM 1628 N N . LEU A 1 204 ? -9.808 -14.178 -3.607 1.00 96.94 204 LEU A N 1
ATOM 1629 C CA . LEU A 1 204 ? -8.665 -14.779 -2.937 1.00 96.94 204 LEU A CA 1
ATOM 1630 C C . LEU A 1 204 ? -9.133 -15.878 -1.986 1.00 96.94 204 LEU A C 1
ATOM 1632 O O . LEU A 1 204 ? -10.266 -15.850 -1.504 1.00 96.94 204 LEU A O 1
ATOM 1636 N N . THR A 1 205 ? -8.262 -16.842 -1.724 1.00 97.25 205 THR A N 1
ATOM 1637 C CA . THR A 1 205 ? -8.471 -17.905 -0.740 1.00 97.25 205 THR A CA 1
ATOM 1638 C C . THR A 1 205 ? -7.195 -18.104 0.064 1.00 97.25 205 THR A C 1
ATOM 1640 O O . THR A 1 205 ? -6.089 -17.940 -0.451 1.00 97.25 205 THR A O 1
ATOM 1643 N N . SER A 1 206 ? -7.328 -18.439 1.345 1.00 97.62 206 SER A N 1
ATOM 1644 C CA . SER A 1 206 ? -6.184 -18.714 2.212 1.00 97.62 206 SER A CA 1
ATOM 1645 C C . SER A 1 206 ? -6.585 -19.656 3.345 1.00 97.62 206 SER A C 1
ATOM 1647 O O . SER A 1 206 ? -7.645 -19.448 3.937 1.00 97.62 206 SER A O 1
ATOM 1649 N N . PRO A 1 207 ? -5.741 -20.639 3.710 1.00 96.81 207 PRO A N 1
ATOM 1650 C CA . PRO A 1 207 ? -5.933 -21.419 4.932 1.00 96.81 207 PRO A CA 1
ATOM 1651 C C . PRO A 1 207 ? -5.758 -20.586 6.214 1.00 96.81 207 PRO A C 1
ATOM 1653 O O . PRO A 1 207 ? -6.179 -21.025 7.278 1.00 96.81 207 PRO A O 1
ATOM 1656 N N . PHE A 1 208 ? -5.156 -19.395 6.125 1.00 96.75 208 PHE A N 1
ATOM 1657 C CA . PHE A 1 208 ? -4.957 -18.465 7.243 1.00 96.75 208 PHE A CA 1
ATOM 1658 C C . PHE A 1 208 ? -5.912 -17.265 7.193 1.00 96.75 208 PHE A C 1
ATOM 1660 O O . PHE A 1 208 ? -5.740 -16.303 7.940 1.00 96.75 208 PHE A O 1
ATOM 1667 N N . GLY A 1 209 ? -6.894 -17.297 6.289 1.00 93.94 209 GLY A N 1
ATOM 1668 C CA . GLY A 1 209 ? -7.859 -16.222 6.116 1.00 93.94 209 GLY A CA 1
ATOM 1669 C C . GLY A 1 209 ? -8.673 -15.973 7.378 1.00 93.94 209 GLY A C 1
ATOM 1670 O O . GLY A 1 209 ? -9.259 -16.903 7.934 1.00 93.94 209 GLY A O 1
ATOM 1671 N N . LEU A 1 210 ? -8.749 -14.716 7.814 1.00 92.06 210 LEU A N 1
ATOM 1672 C CA . LEU A 1 210 ? -9.643 -14.349 8.907 1.00 92.06 210 LEU A CA 1
ATOM 1673 C C . LEU A 1 210 ? -11.106 -14.440 8.442 1.00 92.06 210 LEU A C 1
ATOM 1675 O O . LEU A 1 210 ? -11.428 -14.224 7.269 1.00 92.06 210 LEU A O 1
ATOM 1679 N N . HIS A 1 211 ? -12.011 -14.785 9.361 1.00 84.62 211 HIS A N 1
ATOM 1680 C CA . HIS A 1 211 ? -13.429 -14.921 9.030 1.00 84.62 211 HIS A CA 1
ATOM 1681 C C . HIS A 1 211 ? -14.011 -13.596 8.516 1.00 84.62 211 HIS A C 1
ATOM 1683 O O . HIS A 1 211 ? -13.749 -12.527 9.066 1.00 84.62 211 HIS A O 1
ATOM 1689 N N . HIS A 1 212 ? -14.844 -13.679 7.480 1.00 78.00 212 HIS A N 1
ATOM 1690 C CA . HIS A 1 212 ? -15.586 -12.535 6.960 1.00 78.00 212 HIS A CA 1
ATOM 1691 C C . HIS A 1 212 ? -16.917 -12.383 7.700 1.00 78.00 212 HIS A C 1
ATOM 1693 O O . HIS A 1 212 ? -17.533 -13.370 8.105 1.00 78.00 212 HIS A O 1
ATOM 1699 N N . ALA A 1 213 ? -17.381 -11.148 7.859 1.00 70.06 213 ALA A N 1
ATOM 1700 C CA . ALA A 1 213 ? -18.743 -10.896 8.307 1.00 70.06 213 ALA A CA 1
ATOM 1701 C C . ALA A 1 213 ? -19.721 -11.161 7.151 1.00 70.06 213 ALA A C 1
ATOM 1703 O O . ALA A 1 213 ? -19.458 -10.757 6.018 1.00 70.06 213 ALA A O 1
ATOM 1704 N N . SER A 1 214 ? -20.855 -11.801 7.441 1.00 68.38 214 SER A N 1
ATOM 1705 C CA . SER A 1 214 ? -22.028 -11.790 6.564 1.00 68.38 214 SER A CA 1
ATOM 1706 C C . SER A 1 214 ? -23.198 -11.180 7.322 1.00 68.38 214 SER A C 1
ATOM 1708 O O . SER A 1 214 ? -23.379 -11.424 8.514 1.00 68.38 214 SER A O 1
ATOM 1710 N N . PHE A 1 215 ? -23.995 -10.374 6.626 1.00 65.69 215 PHE A N 1
ATOM 1711 C CA . PHE A 1 215 ? -25.247 -9.837 7.162 1.00 65.69 215 PHE A CA 1
ATOM 1712 C C . PHE A 1 215 ? -26.430 -10.796 6.931 1.00 65.69 215 PHE A C 1
ATOM 1714 O O . PHE A 1 215 ? -27.531 -10.543 7.422 1.00 65.69 215 PHE A O 1
ATOM 1721 N N . ASN A 1 216 ? -26.205 -11.910 6.223 1.00 63.16 216 ASN A N 1
ATOM 1722 C CA . ASN A 1 216 ? -27.175 -12.987 6.051 1.00 63.16 216 ASN A CA 1
ATOM 1723 C C . ASN A 1 216 ? -27.085 -13.975 7.222 1.00 63.16 216 ASN A C 1
ATOM 1725 O O . ASN A 1 216 ? -25.997 -14.353 7.659 1.00 63.16 216 ASN A O 1
ATOM 1729 N N . ARG A 1 217 ? -28.237 -14.431 7.733 1.00 58.09 217 ARG A N 1
ATOM 1730 C CA . ARG A 1 217 ? -28.273 -15.426 8.818 1.00 58.09 217 ARG A CA 1
ATOM 1731 C C . ARG A 1 217 ? -27.622 -16.738 8.369 1.00 58.09 217 ARG A C 1
ATOM 1733 O O . ARG A 1 217 ? -28.104 -17.360 7.430 1.00 58.09 217 ARG A O 1
ATOM 1740 N N . GLY A 1 218 ? -26.616 -17.187 9.119 1.00 63.31 218 GLY A N 1
ATOM 1741 C CA . GLY A 1 218 ? -25.988 -18.504 8.950 1.00 63.31 218 GLY A CA 1
ATOM 1742 C C . GLY A 1 218 ? -24.721 -18.519 8.092 1.00 63.31 218 GLY A C 1
ATOM 1743 O O . GLY A 1 218 ? -24.150 -19.587 7.902 1.00 63.31 218 GLY A O 1
ATOM 1744 N N . GLU A 1 219 ? -24.263 -17.362 7.613 1.00 66.50 219 GLU A N 1
ATOM 1745 C CA . GLU A 1 219 ? -23.025 -17.219 6.841 1.00 66.50 219 GLU A CA 1
ATOM 1746 C C . GLU A 1 219 ? -22.021 -16.324 7.590 1.00 66.50 219 GLU A C 1
ATOM 1748 O O . GLU A 1 219 ? -22.410 -15.462 8.377 1.00 66.50 219 GLU A O 1
ATOM 1753 N N . GLY A 1 220 ? -20.720 -16.504 7.345 1.00 68.88 220 GLY A N 1
ATOM 1754 C CA . GLY A 1 220 ? -19.662 -15.690 7.956 1.00 68.88 220 GLY A CA 1
ATOM 1755 C C . GLY A 1 220 ? -19.421 -15.938 9.454 1.00 68.88 220 GLY A C 1
ATOM 1756 O O . GLY A 1 220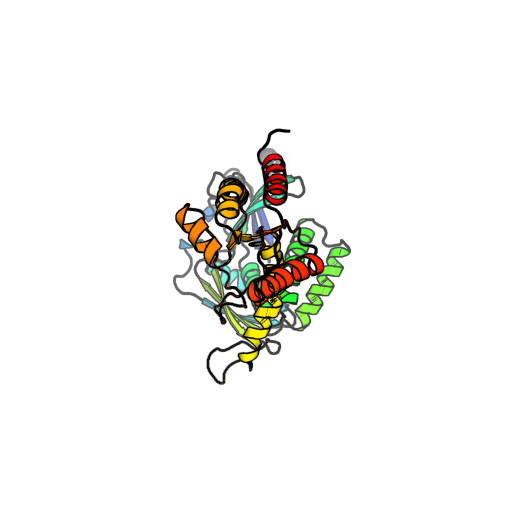 ? -19.836 -16.946 10.027 1.00 68.88 220 GLY A O 1
ATOM 1757 N N . ALA A 1 221 ? -18.680 -15.029 10.088 1.00 75.06 221 ALA A N 1
ATOM 1758 C CA . ALA A 1 221 ? -18.389 -15.078 11.519 1.00 75.06 221 ALA A CA 1
ATOM 1759 C C . ALA A 1 221 ? -19.659 -14.866 12.356 1.00 75.06 221 ALA A C 1
ATOM 1761 O O . ALA A 1 221 ? -20.431 -13.939 12.105 1.00 75.06 221 ALA A O 1
ATOM 1762 N N . ALA A 1 222 ? -19.833 -15.669 13.409 1.00 77.06 222 ALA A N 1
ATOM 1763 C CA . ALA A 1 222 ? -20.877 -15.430 14.397 1.00 77.06 222 ALA A CA 1
ATOM 1764 C C . ALA A 1 222 ? -20.623 -14.091 15.112 1.00 77.06 222 ALA A C 1
ATOM 1766 O O . ALA A 1 222 ? -19.599 -13.919 15.773 1.00 77.06 222 ALA A O 1
ATOM 1767 N N . TYR A 1 223 ? -21.558 -13.148 14.982 1.00 78.00 223 TYR A N 1
ATOM 1768 C CA . TYR A 1 223 ? -21.480 -11.827 15.602 1.00 78.00 223 TYR A CA 1
ATOM 1769 C C . TYR A 1 223 ? -22.731 -11.549 16.439 1.00 78.00 223 TYR A C 1
ATOM 1771 O O . TYR A 1 223 ? -23.854 -11.579 15.930 1.00 78.00 223 TYR A O 1
ATOM 1779 N N . ASN A 1 224 ? -22.543 -11.263 17.729 1.00 83.50 224 ASN A N 1
ATOM 1780 C CA . ASN A 1 224 ? -23.630 -10.844 18.605 1.00 83.50 224 ASN A CA 1
ATOM 1781 C C . ASN A 1 224 ? -23.910 -9.345 18.418 1.00 83.50 224 ASN A C 1
ATOM 1783 O O . ASN A 1 224 ? -23.197 -8.485 18.929 1.00 83.50 224 ASN A O 1
ATOM 1787 N N . ILE A 1 225 ? -24.997 -9.035 17.714 1.00 83.31 225 ILE A N 1
ATOM 1788 C CA . ILE A 1 225 ? -25.403 -7.657 17.394 1.00 83.31 225 ILE A CA 1
ATOM 1789 C C . ILE A 1 225 ? -25.690 -6.827 18.660 1.00 83.31 225 ILE A C 1
ATOM 1791 O O . ILE A 1 225 ? -25.591 -5.601 18.637 1.00 83.31 225 ILE A O 1
ATOM 1795 N N . GLN A 1 226 ? -26.014 -7.468 19.789 1.00 85.50 226 GLN A N 1
ATOM 1796 C CA . GLN A 1 226 ? -26.271 -6.752 21.042 1.00 85.50 226 GLN A CA 1
ATOM 1797 C C . GLN A 1 226 ? -25.020 -6.053 21.594 1.00 85.50 226 GLN A C 1
ATOM 1799 O O . GLN A 1 226 ? -25.154 -5.060 22.307 1.00 85.50 226 GLN A O 1
ATOM 1804 N N . ASP A 1 227 ? -23.821 -6.499 21.209 1.00 87.38 227 ASP A N 1
ATOM 1805 C CA . ASP A 1 227 ? -22.562 -5.912 21.675 1.00 87.38 227 ASP A CA 1
ATOM 1806 C C . ASP A 1 227 ? -22.245 -4.578 20.976 1.00 87.38 227 ASP A C 1
ATOM 1808 O O . ASP A 1 227 ? -21.432 -3.792 21.469 1.00 87.38 227 ASP A O 1
ATOM 1812 N N . SER A 1 228 ? -22.913 -4.265 19.857 1.00 89.44 228 SER A N 1
ATOM 1813 C CA . SER A 1 228 ? -22.651 -3.044 19.088 1.00 89.44 228 SER A CA 1
ATOM 1814 C C . SER A 1 228 ? -22.988 -1.768 19.868 1.00 89.44 228 SER A C 1
ATOM 1816 O O . SER A 1 228 ? -22.189 -0.834 19.880 1.00 89.44 228 SER A O 1
ATOM 1818 N N . ALA A 1 229 ? -24.148 -1.704 20.533 1.00 86.44 229 ALA A N 1
ATOM 1819 C CA . ALA A 1 229 ? -24.574 -0.488 21.235 1.00 86.44 229 ALA A CA 1
ATOM 1820 C C . ALA A 1 229 ? -23.686 -0.156 22.456 1.00 86.44 229 ALA A C 1
ATOM 1822 O O . ALA A 1 229 ? -23.221 0.984 22.543 1.00 86.44 229 ALA A O 1
ATOM 1823 N N . PRO A 1 230 ? -23.358 -1.116 23.351 1.00 92.31 230 PRO A N 1
ATOM 1824 C CA . PRO A 1 230 ? -22.387 -0.886 24.421 1.00 92.31 230 PRO A CA 1
ATOM 1825 C C . PRO A 1 230 ? -20.994 -0.518 23.896 1.00 92.31 230 PRO A C 1
ATOM 1827 O O . PRO A 1 230 ? -20.353 0.378 24.447 1.00 92.31 230 PRO A O 1
ATOM 1830 N N . PHE A 1 231 ? -20.533 -1.156 22.811 1.00 94.12 231 PHE A N 1
ATOM 1831 C CA . PHE A 1 231 ? -19.250 -0.817 22.193 1.00 94.12 231 PHE A CA 1
ATOM 1832 C C . PHE A 1 231 ? -19.218 0.634 21.699 1.00 94.12 231 PHE A C 1
ATOM 1834 O O . PHE A 1 231 ? -18.272 1.354 22.009 1.00 94.12 231 PHE A O 1
ATOM 1841 N N . ILE A 1 232 ? -20.251 1.087 20.979 1.00 91.75 232 ILE A N 1
ATOM 1842 C CA . ILE A 1 232 ? -20.341 2.468 20.478 1.00 91.75 232 ILE A CA 1
ATOM 1843 C C . ILE A 1 232 ? -20.314 3.470 21.637 1.00 91.75 232 ILE A C 1
ATOM 1845 O O . ILE A 1 232 ? -19.597 4.470 21.562 1.00 91.75 232 ILE A O 1
ATOM 1849 N N . GLU A 1 233 ? -21.049 3.204 22.720 1.00 88.44 233 GLU A N 1
ATOM 1850 C CA . GLU A 1 233 ? -21.098 4.091 23.889 1.00 88.44 233 GLU A CA 1
ATOM 1851 C C . GLU A 1 233 ? -19.710 4.277 24.521 1.00 88.44 233 GLU A C 1
ATOM 1853 O O . GLU A 1 233 ? -19.287 5.409 24.780 1.00 88.44 233 GLU A O 1
ATOM 1858 N N . VAL A 1 234 ? -18.971 3.180 24.709 1.00 93.50 234 VAL A N 1
ATOM 1859 C CA . VAL A 1 234 ? -17.628 3.215 25.304 1.00 93.50 234 VAL A CA 1
ATOM 1860 C C . VAL A 1 234 ? -16.600 3.796 24.332 1.00 93.50 234 VAL A C 1
ATOM 1862 O O . VAL A 1 234 ? -15.857 4.708 24.695 1.00 93.50 234 VAL A O 1
ATOM 1865 N N . TYR A 1 235 ? -16.573 3.328 23.083 1.00 94.12 235 TYR A N 1
ATOM 1866 C CA . TYR A 1 235 ? -15.576 3.731 22.087 1.00 94.12 235 TYR A CA 1
ATOM 1867 C C . TYR A 1 235 ? -15.679 5.220 21.715 1.00 94.12 235 TYR A C 1
ATOM 1869 O O . TYR A 1 235 ? -14.664 5.896 21.526 1.00 94.12 235 TYR A O 1
ATOM 1877 N N . SER A 1 236 ? -16.901 5.763 21.665 1.00 90.50 236 SER A N 1
ATOM 1878 C CA . SER A 1 236 ? -17.151 7.179 21.360 1.00 90.50 236 SER A CA 1
ATOM 1879 C C . SER A 1 236 ? -16.951 8.126 22.548 1.00 90.50 236 SER A C 1
ATOM 1881 O O . SER A 1 236 ? -16.947 9.344 22.364 1.00 90.50 236 SER A O 1
ATOM 1883 N N . MET A 1 237 ? -16.780 7.610 23.769 1.00 87.06 237 MET A N 1
ATOM 1884 C CA . MET A 1 237 ? -16.759 8.415 24.996 1.00 87.06 237 MET A CA 1
ATOM 1885 C C . MET A 1 237 ? -15.680 9.504 24.976 1.00 87.06 237 MET A C 1
ATOM 1887 O O . MET A 1 237 ? -15.947 10.662 25.284 1.00 87.06 237 MET A O 1
ATOM 1891 N N . GLN A 1 238 ? -14.475 9.159 24.527 1.00 87.69 238 GLN A N 1
ATOM 1892 C CA . GLN A 1 238 ? -13.362 10.101 24.364 1.00 87.69 238 GLN A CA 1
ATOM 1893 C C . GLN A 1 238 ? -13.681 11.248 23.391 1.00 87.69 238 GLN A C 1
ATOM 1895 O O . GLN A 1 238 ? -13.384 12.408 23.680 1.00 87.69 238 GLN A O 1
ATOM 1900 N N . ALA A 1 239 ? -14.344 10.944 22.270 1.00 85.12 239 ALA A N 1
ATOM 1901 C CA . ALA A 1 239 ? -14.749 11.943 21.289 1.00 85.12 239 ALA A CA 1
ATOM 1902 C C . ALA A 1 239 ? -15.841 12.856 21.860 1.00 85.12 239 ALA A C 1
ATOM 1904 O O . ALA A 1 239 ? -15.768 14.072 21.697 1.00 85.12 239 ALA A O 1
ATOM 1905 N N . ARG A 1 240 ? -16.799 12.292 22.610 1.00 79.06 240 ARG A N 1
ATOM 1906 C CA . ARG A 1 240 ? -17.826 13.065 23.324 1.00 79.06 240 ARG A CA 1
ATOM 1907 C C . ARG A 1 240 ? -17.215 14.013 24.354 1.00 79.06 240 ARG A C 1
ATOM 1909 O O . ARG A 1 240 ? -17.573 15.184 24.359 1.00 79.06 240 ARG A O 1
ATOM 1916 N 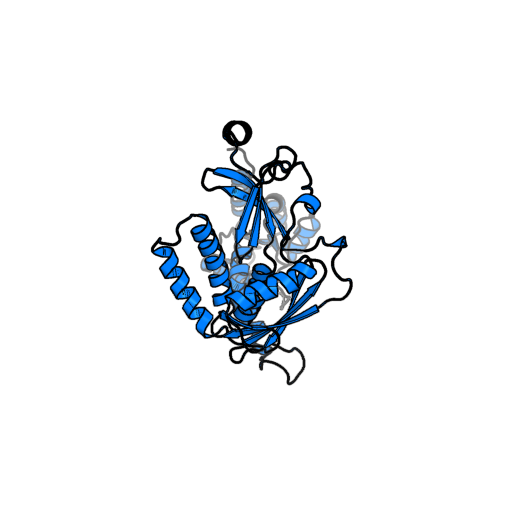N . HIS A 1 241 ? -16.253 13.560 25.157 1.00 78.19 241 HIS A N 1
ATOM 1917 C CA . HIS A 1 241 ? -15.553 14.431 26.111 1.00 78.19 241 HIS A CA 1
ATOM 1918 C C . HIS A 1 241 ? -14.762 15.543 25.411 1.00 78.19 241 HIS A C 1
ATOM 1920 O O . HIS A 1 241 ? -14.730 16.678 25.886 1.00 78.19 241 HIS A O 1
ATOM 1926 N N . SER A 1 242 ? -14.134 15.239 24.272 1.00 72.75 242 SER A N 1
ATOM 1927 C CA . SER A 1 242 ? -13.439 16.247 23.465 1.00 72.75 242 SER A CA 1
ATOM 1928 C C . SER A 1 242 ? -14.404 17.287 22.889 1.00 72.75 242 SER A C 1
ATOM 1930 O O . SER A 1 242 ? -14.102 18.476 22.930 1.00 72.75 242 SER A O 1
ATOM 1932 N N . ALA A 1 243 ? -15.564 16.862 22.381 1.00 69.69 243 ALA A N 1
ATOM 1933 C CA . ALA A 1 243 ? -16.595 17.757 21.857 1.00 69.69 243 ALA A CA 1
ATOM 1934 C C . ALA A 1 243 ? -17.230 18.620 22.962 1.00 69.69 243 ALA A C 1
ATOM 1936 O O . ALA A 1 243 ? -17.382 19.825 22.791 1.00 69.69 243 ALA A O 1
ATOM 1937 N N . GLN A 1 244 ? -17.515 18.034 24.129 1.00 62.88 244 GLN A N 1
ATOM 1938 C CA . GLN A 1 244 ? -18.037 18.761 25.292 1.00 62.88 244 GLN A CA 1
ATOM 1939 C C . GLN A 1 244 ? -17.075 19.846 25.791 1.00 62.88 244 GLN A C 1
ATOM 1941 O O . GLN A 1 244 ? -17.525 20.885 26.253 1.00 62.88 244 GLN A O 1
ATOM 1946 N N . ARG A 1 245 ? -15.753 19.661 25.658 1.00 57.53 245 ARG A N 1
ATOM 1947 C CA . ARG A 1 245 ? -14.771 20.715 25.979 1.00 57.53 245 ARG A CA 1
ATOM 1948 C C . ARG A 1 245 ? -14.801 21.908 25.016 1.00 57.53 245 ARG A C 1
ATOM 1950 O O . ARG A 1 245 ? -14.272 22.959 25.370 1.00 57.53 245 ARG A O 1
ATOM 1957 N N . ALA A 1 246 ? -15.353 21.755 23.812 1.00 58.22 246 ALA A N 1
ATOM 1958 C CA . ALA A 1 246 ? -15.380 22.813 22.803 1.00 58.22 246 ALA A CA 1
ATOM 1959 C C . ALA A 1 246 ? -16.608 23.736 22.931 1.00 58.22 246 ALA A C 1
ATOM 1961 O O . ALA A 1 246 ? -16.513 24.920 22.602 1.00 58.22 246 ALA A O 1
ATOM 1962 N N . GLU A 1 247 ? -17.738 23.234 23.438 1.00 67.69 247 GLU A N 1
ATOM 1963 C CA . GLU A 1 247 ? -18.964 24.016 23.637 1.00 67.69 247 GLU A CA 1
ATOM 1964 C C . GLU A 1 247 ? -19.032 24.564 25.065 1.00 67.69 247 GLU A C 1
ATOM 1966 O O . GLU A 1 247 ? -19.278 23.823 26.013 1.00 67.69 247 GLU A O 1
ATOM 1971 N N . LYS A 1 248 ? -18.854 25.881 25.230 1.00 83.06 248 LYS A N 1
ATOM 1972 C CA . LYS A 1 248 ? -19.080 26.513 26.535 1.00 83.06 248 LYS A CA 1
ATOM 1973 C C . LYS A 1 248 ? -20.571 26.530 26.838 1.00 83.06 248 LYS A C 1
ATOM 1975 O O . LYS A 1 248 ? -21.363 26.978 26.013 1.00 83.06 248 LYS A O 1
ATOM 1980 N N . THR A 1 249 ? -20.974 26.091 28.018 1.00 87.88 249 THR A N 1
ATOM 1981 C CA . THR A 1 249 ? -22.386 25.983 28.401 1.00 87.88 249 THR A CA 1
ATOM 1982 C C . THR A 1 249 ? -22.692 26.836 29.626 1.00 87.88 249 THR A C 1
ATOM 1984 O O . THR A 1 249 ? -21.905 26.915 30.571 1.00 87.88 249 THR A O 1
ATOM 1987 N N . ALA A 1 250 ? -23.853 27.496 29.624 1.00 90.25 250 ALA A N 1
ATOM 1988 C CA . ALA A 1 250 ? -24.318 28.263 30.776 1.00 90.25 250 ALA A CA 1
ATOM 1989 C C . ALA A 1 250 ? -25.758 27.911 31.153 1.00 90.25 250 ALA A C 1
ATOM 1991 O O . ALA A 1 250 ? -26.646 27.918 30.301 1.00 90.25 250 ALA A O 1
ATOM 1992 N N . LEU A 1 251 ? -25.999 27.651 32.441 1.00 90.81 251 LEU A N 1
ATOM 1993 C CA . LEU A 1 251 ? -27.344 27.458 32.991 1.00 90.81 251 LEU A CA 1
ATOM 1994 C C . LEU A 1 251 ? -27.867 28.768 33.581 1.00 90.81 251 LEU A C 1
ATOM 1996 O O . LEU A 1 251 ? -27.231 29.349 34.458 1.00 90.81 251 LEU A O 1
ATOM 2000 N N . ILE A 1 252 ? -29.058 29.191 33.163 1.00 90.75 252 ILE A N 1
ATOM 2001 C CA . ILE A 1 252 ? -29.720 30.413 33.618 1.00 90.75 252 ILE A CA 1
ATOM 2002 C C . ILE A 1 252 ? -31.038 30.054 34.315 1.00 90.75 252 ILE A C 1
ATOM 2004 O O . ILE A 1 252 ? -32.039 29.667 33.706 1.00 90.75 252 ILE A O 1
ATOM 2008 N N . SER A 1 253 ? -31.048 30.230 35.630 1.00 89.19 253 SER A N 1
ATOM 2009 C CA . SER A 1 253 ? -32.217 30.104 36.495 1.00 89.19 253 SER A CA 1
ATOM 2010 C C . SER A 1 253 ? -32.448 31.444 37.186 1.00 89.19 253 SER A C 1
ATOM 2012 O O . SER A 1 253 ? -31.726 31.821 38.108 1.00 89.19 253 SER A O 1
ATOM 2014 N N . ALA A 1 254 ? -33.439 32.202 36.717 1.00 84.88 254 ALA A N 1
ATOM 2015 C CA . ALA A 1 254 ? -33.769 33.508 37.280 1.00 84.88 254 ALA A CA 1
ATOM 2016 C C . ALA A 1 254 ? -35.225 33.547 37.741 1.00 84.88 254 ALA A C 1
ATOM 2018 O O . ALA A 1 254 ? -36.147 33.453 36.926 1.00 84.88 254 ALA A O 1
ATOM 2019 N N . GLY A 1 255 ? -35.418 33.687 39.053 1.00 77.50 255 GLY A N 1
ATOM 2020 C CA . GLY A 1 255 ? -36.729 33.665 39.694 1.00 77.50 255 GLY A CA 1
ATOM 2021 C C . GLY A 1 255 ? -37.579 34.902 39.392 1.00 77.50 255 GLY A C 1
ATOM 2022 O O . GLY A 1 255 ? -38.634 34.801 38.761 1.00 77.50 255 GLY A O 1
ATOM 2023 N N . LYS A 1 256 ? -37.121 36.085 39.828 1.00 81.81 256 LYS A N 1
ATOM 2024 C CA . LYS A 1 256 ? -37.863 37.354 39.691 1.00 81.81 256 LYS A CA 1
ATOM 2025 C C . LYS A 1 256 ? -37.798 37.914 38.270 1.00 81.81 256 LYS A C 1
ATOM 2027 O O . LYS A 1 256 ? -36.751 37.872 37.627 1.00 81.81 256 LYS A O 1
ATOM 2032 N N . LEU A 1 257 ? -38.888 38.537 37.810 1.00 82.38 257 LEU A N 1
ATOM 2033 C CA . LEU A 1 257 ? -38.923 39.229 36.513 1.00 82.38 257 LEU A CA 1
ATOM 2034 C C . LEU A 1 257 ? -37.905 40.381 36.441 1.00 82.38 257 LEU A C 1
ATOM 2036 O O . LEU A 1 257 ? -37.273 40.579 35.408 1.00 82.38 257 LEU A O 1
ATOM 2040 N N . GLU A 1 258 ? -37.686 41.091 37.548 1.00 84.50 258 GLU A N 1
ATOM 2041 C CA . GLU A 1 258 ? -36.673 42.151 37.642 1.00 84.50 258 GLU A CA 1
ATOM 2042 C C . GLU A 1 258 ? -35.254 41.623 37.400 1.00 84.50 258 GLU A C 1
ATOM 2044 O O . GLU A 1 258 ? -34.475 42.247 36.680 1.00 84.50 258 GLU A O 1
ATOM 2049 N N . HIS A 1 259 ? -34.928 40.443 37.940 1.00 86.06 259 HIS A N 1
ATOM 2050 C CA . HIS A 1 259 ? -33.629 39.804 37.723 1.00 86.06 259 HIS A CA 1
ATOM 2051 C C . HIS A 1 259 ? -33.452 39.403 36.258 1.00 86.06 259 HIS A C 1
ATOM 2053 O O . HIS A 1 259 ? -32.387 39.618 35.691 1.00 86.06 259 HIS A O 1
ATOM 2059 N N . LYS A 1 260 ? -34.508 38.876 35.623 1.00 85.12 260 LYS A N 1
ATOM 2060 C CA . LYS A 1 260 ? -34.493 38.518 34.196 1.00 85.12 260 LYS A CA 1
ATOM 2061 C C . LYS A 1 260 ? -34.228 39.731 33.305 1.00 85.12 260 LYS A C 1
ATOM 2063 O O . LYS A 1 260 ? -33.383 39.653 32.421 1.00 85.12 260 LYS A O 1
ATOM 2068 N N . LYS A 1 261 ? -34.896 40.861 33.574 1.00 88.00 261 LYS A N 1
ATOM 2069 C CA . LYS A 1 261 ? -34.686 42.120 32.838 1.00 88.00 261 LYS A CA 1
ATOM 2070 C C . LYS A 1 261 ? -33.261 42.649 33.000 1.00 88.00 261 LYS A C 1
ATOM 2072 O O . LYS A 1 261 ? -32.649 43.034 32.012 1.00 88.00 261 LYS A O 1
ATOM 2077 N N . LYS A 1 262 ? -32.720 42.630 34.223 1.00 86.88 262 LYS A N 1
ATOM 2078 C CA . LYS A 1 262 ? -31.344 43.077 34.494 1.00 86.88 262 LYS A CA 1
ATOM 2079 C C . LYS A 1 262 ? -30.278 42.165 33.879 1.00 86.88 262 LYS A C 1
ATOM 2081 O O . LYS A 1 262 ? -29.270 42.671 33.413 1.00 86.88 262 LYS A O 1
ATOM 2086 N N . LEU A 1 263 ? -30.502 40.849 33.850 1.00 88.06 263 LEU A N 1
ATOM 2087 C CA . LEU A 1 263 ? -29.569 39.877 33.263 1.00 88.06 263 LEU A CA 1
ATOM 2088 C C . LEU A 1 263 ? -29.603 39.845 31.732 1.00 88.06 263 LEU A C 1
ATOM 2090 O O . LEU A 1 263 ? -28.674 39.324 31.122 1.00 88.06 263 LEU A O 1
ATOM 2094 N N . LEU A 1 264 ? -30.658 40.364 31.098 1.00 90.06 264 LEU A N 1
ATOM 2095 C CA . LEU A 1 264 ? -30.854 40.255 29.652 1.00 90.06 264 LEU A CA 1
ATOM 2096 C C . LEU A 1 264 ? -29.644 40.747 28.825 1.00 90.06 264 LEU A C 1
ATOM 2098 O O . LEU A 1 264 ? -29.218 40.002 27.939 1.00 90.06 264 LEU A O 1
ATOM 2102 N N . PRO A 1 265 ? -29.032 41.921 29.099 1.00 90.69 265 PRO A N 1
ATOM 2103 C CA . PRO A 1 265 ? -27.851 42.373 28.360 1.00 90.69 265 PRO A CA 1
ATOM 2104 C C . PRO A 1 265 ? -26.647 41.436 28.533 1.00 90.69 265 PRO A C 1
ATOM 2106 O O . PRO A 1 265 ? -25.935 41.152 27.572 1.00 90.69 265 PRO A O 1
ATOM 2109 N N . SER A 1 266 ? -26.432 40.912 29.740 1.00 90.75 266 SER A N 1
ATOM 2110 C CA . SER A 1 266 ? -25.339 39.986 30.043 1.00 90.75 266 SER A CA 1
ATOM 2111 C C . SER A 1 266 ? -25.563 38.630 29.359 1.00 90.75 266 SER A C 1
ATOM 2113 O O . SER A 1 266 ? -24.644 38.037 28.804 1.00 90.75 266 SER A O 1
ATOM 2115 N N . VAL A 1 267 ? -26.801 38.142 29.313 1.00 90.69 267 VAL A N 1
ATOM 2116 C CA . VAL A 1 267 ? -27.125 36.887 28.622 1.00 90.69 267 VAL A CA 1
ATOM 2117 C C . VAL A 1 267 ? -26.910 37.004 27.107 1.00 90.69 267 VAL A C 1
ATOM 2119 O O . VAL A 1 267 ? -26.397 36.061 26.505 1.00 90.69 267 VAL A O 1
ATOM 2122 N N . LYS A 1 268 ? -27.198 38.164 26.495 1.00 91.38 268 LYS A N 1
ATOM 2123 C CA . LYS A 1 268 ? -26.836 38.428 25.087 1.00 91.38 268 LYS A CA 1
ATOM 2124 C C . LYS A 1 268 ? -25.326 38.343 24.863 1.00 91.38 268 LYS A C 1
ATOM 2126 O O . LYS A 1 268 ? -24.892 37.630 23.964 1.00 91.38 268 LYS A O 1
ATOM 2131 N N . LYS A 1 269 ? -24.528 38.956 25.744 1.00 90.69 269 LYS A N 1
ATOM 2132 C CA . LYS A 1 269 ? -23.059 38.845 25.707 1.00 90.69 269 LYS A CA 1
ATOM 2133 C C . LYS A 1 269 ? -22.581 37.394 25.806 1.00 90.69 269 LYS A C 1
ATOM 2135 O O . LYS A 1 269 ? -21.657 37.009 25.099 1.00 90.69 269 LYS A O 1
ATOM 2140 N N . LEU A 1 270 ? -23.193 36.566 26.660 1.00 89.56 270 LEU A N 1
ATOM 2141 C CA . LEU A 1 270 ? -22.863 35.134 26.736 1.00 89.56 270 LEU A CA 1
ATOM 2142 C C . LEU A 1 270 ? -23.162 34.406 25.422 1.00 89.56 270 LEU A C 1
ATOM 2144 O O . LEU A 1 270 ? -22.343 33.604 24.973 1.00 89.56 270 LEU A O 1
ATOM 2148 N N . HIS A 1 271 ? -24.300 34.704 24.796 1.00 89.19 271 HIS A N 1
ATOM 2149 C CA . HIS A 1 271 ? -24.648 34.138 23.498 1.00 89.19 271 HIS A CA 1
ATOM 2150 C C . HIS A 1 271 ? -23.634 34.537 22.411 1.00 89.19 271 HIS A C 1
ATOM 2152 O O . HIS A 1 271 ? -23.128 33.673 21.701 1.00 89.19 271 HIS A O 1
ATOM 2158 N N . GLU A 1 272 ? -23.244 35.813 22.350 1.00 88.31 272 GLU A N 1
ATOM 2159 C CA . GLU A 1 272 ? -22.207 36.325 21.435 1.00 88.31 272 GLU A CA 1
ATOM 2160 C C . GLU A 1 272 ? -20.820 35.713 21.700 1.00 88.31 272 GLU A C 1
ATOM 2162 O O . GLU A 1 272 ? -20.037 35.483 20.778 1.00 88.31 272 GLU A O 1
ATOM 2167 N N . LEU A 1 273 ? -20.516 35.377 22.958 1.00 85.56 273 LEU A N 1
ATOM 2168 C CA . LEU A 1 273 ? -19.317 34.624 23.338 1.00 85.56 273 LEU A CA 1
ATOM 2169 C C . LEU A 1 273 ? -19.359 33.151 22.893 1.00 85.56 273 LEU A C 1
ATOM 2171 O O . LEU A 1 273 ? -18.381 32.428 23.110 1.00 85.56 273 LEU A O 1
ATOM 2175 N N . GLY A 1 274 ? -20.450 32.699 22.274 1.00 86.75 274 GLY A N 1
ATOM 2176 C CA . GLY A 1 274 ? -20.636 31.329 21.808 1.00 86.75 274 GLY A CA 1
ATOM 2177 C C . GLY A 1 274 ? -21.023 30.354 22.917 1.00 86.75 274 GLY A C 1
ATOM 2178 O O . GLY A 1 274 ? -20.762 29.162 22.775 1.00 86.75 274 GLY A O 1
ATOM 2179 N N . PHE A 1 275 ? -21.600 30.831 24.029 1.00 89.50 275 PHE A N 1
ATOM 2180 C CA . PHE A 1 275 ? -22.156 29.926 25.033 1.00 89.50 275 PHE A CA 1
ATOM 2181 C C . PHE A 1 275 ? -23.477 29.325 24.545 1.00 89.50 275 PHE A C 1
ATOM 2183 O O . PHE A 1 275 ? -24.394 30.045 24.145 1.00 89.50 275 PHE A O 1
ATOM 2190 N N . GLN A 1 276 ? -23.616 28.008 24.677 1.00 89.00 276 GLN A N 1
ATOM 2191 C CA . GLN A 1 276 ? -24.907 27.342 24.592 1.00 89.00 276 GLN A CA 1
ATOM 2192 C C . GLN A 1 276 ? -25.668 27.566 25.904 1.00 89.00 276 GLN A C 1
ATOM 2194 O O . GLN A 1 276 ? -25.235 27.164 26.988 1.00 89.00 276 GLN A O 1
ATOM 2199 N N . LEU A 1 277 ? -26.807 28.247 25.802 1.00 91.75 277 LEU A N 1
ATOM 2200 C CA . LEU A 1 277 ? -27.599 28.659 26.952 1.00 91.75 277 LEU A CA 1
ATOM 2201 C C . LEU A 1 277 ? -28.666 27.616 27.277 1.00 91.75 277 LEU A C 1
ATOM 2203 O O . LEU A 1 277 ? -29.421 27.195 26.404 1.00 91.75 277 LEU A O 1
ATOM 2207 N N . PHE A 1 278 ? -28.768 27.255 28.550 1.00 91.38 278 PHE A N 1
ATOM 2208 C CA . PHE A 1 278 ? -29.818 26.406 29.100 1.00 91.38 278 PHE A CA 1
ATOM 2209 C C . PHE A 1 278 ? -30.628 27.216 30.102 1.00 91.38 278 PHE A C 1
ATOM 2211 O O . PHE A 1 278 ? -30.050 27.920 30.928 1.00 91.38 278 PHE A O 1
ATOM 2218 N N . ALA A 1 279 ? -31.953 27.123 30.070 1.00 90.38 279 ALA A N 1
ATOM 2219 C CA . ALA A 1 279 ? -32.801 27.910 30.955 1.00 90.38 279 ALA A CA 1
ATOM 2220 C C . ALA A 1 279 ? -33.957 27.103 31.545 1.00 90.38 279 ALA A C 1
ATOM 2222 O O . ALA A 1 279 ? -34.538 26.232 30.901 1.00 90.38 279 ALA A O 1
ATOM 2223 N N . THR A 1 280 ? -34.309 27.428 32.791 1.00 88.00 280 THR A N 1
ATOM 2224 C CA . THR A 1 280 ? -35.486 26.842 33.460 1.00 88.00 280 THR A CA 1
ATOM 2225 C C . THR A 1 280 ? -36.793 27.371 32.870 1.00 88.00 280 THR A C 1
ATOM 2227 O O . THR A 1 280 ? -36.804 28.463 32.314 1.00 88.00 280 THR A O 1
ATOM 2230 N N . ASP A 1 281 ? -37.904 26.648 33.041 1.00 86.75 281 ASP A N 1
ATOM 2231 C CA . ASP A 1 281 ? -39.205 26.876 32.378 1.00 86.75 281 ASP A CA 1
ATOM 2232 C C . ASP A 1 281 ? -39.588 28.357 32.156 1.00 86.75 281 ASP A C 1
ATOM 2234 O O . ASP A 1 281 ? -39.757 28.817 31.026 1.00 86.75 281 ASP A O 1
ATOM 2238 N N . LYS A 1 282 ? -39.665 29.150 33.234 1.00 87.31 282 LYS A N 1
ATOM 2239 C CA . LYS A 1 282 ? -40.059 30.571 33.158 1.00 87.31 282 LYS A CA 1
ATOM 2240 C C . LYS A 1 282 ? -38.960 31.487 32.608 1.00 87.31 282 LYS A C 1
ATOM 2242 O O . LYS A 1 282 ? -39.247 32.626 32.243 1.00 87.31 282 LYS A O 1
ATOM 2247 N N . THR A 1 283 ? -37.699 31.076 32.670 1.00 88.31 283 THR A N 1
ATOM 2248 C CA . THR A 1 283 ? -36.558 31.829 32.130 1.00 88.31 283 THR A CA 1
ATOM 2249 C C . THR A 1 283 ? -36.399 31.549 30.639 1.00 88.31 283 THR A C 1
ATOM 2251 O O . THR A 1 283 ? -36.164 32.487 29.890 1.00 88.31 283 THR A O 1
ATOM 2254 N N . HIS A 1 284 ? -36.621 30.307 30.206 1.00 90.50 284 HIS A N 1
ATOM 2255 C CA . HIS A 1 284 ? -36.620 29.905 28.802 1.00 90.50 284 HIS A CA 1
ATOM 2256 C C . HIS A 1 284 ? -37.620 30.726 27.986 1.00 90.50 284 HIS A C 1
ATOM 2258 O O . HIS A 1 284 ? -37.227 31.384 27.027 1.00 90.50 284 HIS A O 1
ATOM 2264 N N . ALA A 1 285 ? -38.883 30.773 28.431 1.00 89.25 285 ALA A N 1
ATOM 2265 C CA . ALA A 1 285 ? -39.928 31.553 27.767 1.00 89.25 285 ALA A CA 1
ATOM 2266 C C . ALA A 1 285 ? -39.552 33.041 27.636 1.00 89.25 285 ALA A C 1
ATOM 2268 O O . ALA A 1 285 ? -39.689 33.622 26.566 1.00 89.25 285 ALA A O 1
ATOM 2269 N N . PHE A 1 286 ? -38.999 33.632 28.702 1.00 92.00 286 PHE A N 1
ATOM 2270 C CA . PHE A 1 286 ? -38.561 35.030 28.699 1.00 92.00 286 PHE A CA 1
ATOM 2271 C C . PHE A 1 286 ? -37.407 35.288 27.718 1.00 92.00 286 PHE A C 1
ATOM 2273 O O . PHE A 1 286 ? -37.406 36.302 27.029 1.00 92.00 286 PHE A O 1
ATOM 2280 N N . LEU A 1 287 ? -36.415 34.396 27.649 1.00 90.88 287 LEU A N 1
ATOM 2281 C CA . LEU A 1 287 ? -35.282 34.550 26.732 1.00 90.88 287 LEU A CA 1
ATOM 2282 C C . LEU A 1 287 ? -35.702 34.364 25.267 1.00 90.88 287 LEU A C 1
ATOM 2284 O O . LEU A 1 287 ? -35.239 35.114 24.413 1.00 90.88 287 LEU A O 1
ATOM 2288 N N . MET A 1 288 ? -36.615 33.426 24.993 1.00 90.81 288 MET A N 1
ATOM 2289 C CA . MET A 1 288 ? -37.187 33.230 23.655 1.00 90.81 288 MET A CA 1
ATOM 2290 C C . MET A 1 288 ? -37.989 34.453 23.190 1.00 90.81 288 MET A C 1
ATOM 2292 O O . MET A 1 288 ? -37.852 34.857 22.041 1.00 90.81 288 MET A O 1
ATOM 2296 N N . GLU A 1 289 ? -38.760 35.085 24.083 1.00 92.00 289 GLU A N 1
ATOM 2297 C CA . GLU A 1 289 ? -39.502 36.330 23.803 1.00 92.00 289 GLU A CA 1
ATOM 2298 C C . GLU A 1 289 ? -38.578 37.498 23.408 1.00 92.00 289 GLU A C 1
ATOM 2300 O O . GLU A 1 289 ? -38.990 38.399 22.686 1.00 92.00 289 GLU A O 1
ATOM 2305 N N . HIS A 1 290 ? -37.315 37.469 23.842 1.00 91.50 290 HIS A N 1
ATOM 2306 C CA . HIS A 1 290 ? -36.301 38.480 23.523 1.00 91.50 290 HIS A CA 1
ATOM 2307 C C . HIS A 1 290 ? -35.290 38.004 22.465 1.00 91.50 290 HIS A C 1
ATOM 2309 O O . HIS A 1 290 ? -34.188 38.557 22.389 1.00 91.50 290 HIS A O 1
ATOM 2315 N N . GLU A 1 291 ? -35.656 36.985 21.680 1.00 90.12 291 GLU A N 1
ATOM 2316 C CA . GLU A 1 291 ? -34.886 36.455 20.545 1.00 90.12 291 GLU A CA 1
ATOM 2317 C C . GLU A 1 291 ? -33.501 35.902 20.922 1.00 90.12 291 GLU A C 1
ATOM 2319 O O . GLU A 1 291 ? -32.554 35.975 20.143 1.00 90.12 291 GLU A O 1
ATOM 2324 N N . ILE A 1 292 ? -33.357 35.332 22.124 1.00 89.94 292 ILE A N 1
ATOM 2325 C CA . ILE A 1 292 ? -32.118 34.678 22.563 1.00 89.94 292 ILE A CA 1
ATOM 2326 C C . ILE A 1 292 ? -32.304 33.154 22.504 1.00 89.94 292 ILE A C 1
ATOM 2328 O O . ILE A 1 292 ? -32.992 32.591 23.367 1.00 89.94 292 ILE A O 1
ATOM 2332 N N . PRO A 1 293 ? -31.674 32.456 21.537 1.00 89.50 293 PRO A N 1
ATOM 2333 C CA . PRO A 1 293 ? -31.752 31.004 21.430 1.00 89.50 293 PRO A CA 1
ATOM 2334 C C . PRO A 1 293 ? -31.223 30.322 22.693 1.00 89.50 293 PRO A C 1
ATOM 2336 O O . PRO A 1 293 ? -30.110 30.590 23.149 1.00 89.50 293 PRO A O 1
ATOM 2339 N N . ASN A 1 294 ? -32.025 29.432 23.273 1.00 90.56 294 ASN A N 1
ATOM 2340 C CA . ASN A 1 294 ? -31.659 28.693 24.476 1.00 90.56 294 ASN A CA 1
ATOM 2341 C C . ASN A 1 294 ? -32.442 27.374 24.581 1.00 90.56 294 ASN A C 1
ATOM 2343 O O . ASN A 1 294 ? -33.516 27.224 24.001 1.00 90.56 294 ASN A O 1
ATOM 2347 N N . LEU A 1 295 ? -31.903 26.417 25.333 1.00 89.31 295 LEU A N 1
ATOM 2348 C CA . LEU A 1 295 ? -32.482 25.092 25.534 1.00 89.31 295 LEU A CA 1
ATOM 2349 C C . LEU A 1 295 ? -33.269 25.032 26.848 1.00 89.31 295 LEU A C 1
ATOM 2351 O O . LEU A 1 295 ? -32.766 25.406 27.910 1.00 89.31 295 LEU A O 1
ATOM 2355 N N . LEU A 1 296 ? -34.501 24.529 26.780 1.00 88.56 296 LEU A N 1
ATOM 2356 C CA . LEU A 1 296 ? -35.356 24.340 27.949 1.00 88.56 296 LEU A CA 1
ATOM 2357 C C . LEU A 1 296 ? -34.841 23.192 28.827 1.00 88.56 296 LEU A C 1
ATOM 2359 O O . LEU A 1 296 ? -34.602 22.086 28.343 1.00 88.56 296 LEU A O 1
ATOM 2363 N N . VAL A 1 297 ? -34.729 23.446 30.131 1.00 86.06 297 VAL A N 1
ATOM 2364 C CA . VAL A 1 297 ? -34.445 22.427 31.148 1.00 86.06 297 VAL A CA 1
ATOM 2365 C C . VAL A 1 297 ? -35.516 22.478 32.226 1.00 86.06 297 VAL A C 1
ATOM 2367 O O . VAL A 1 297 ? -35.672 23.482 32.923 1.00 86.06 297 VAL A O 1
ATOM 2370 N N . HIS A 1 298 ? -36.243 21.378 32.392 1.00 84.44 298 HIS A N 1
ATOM 2371 C CA . HIS A 1 298 ? -37.338 21.318 33.352 1.00 84.44 298 HIS A CA 1
ATOM 2372 C C . HIS A 1 298 ? -36.829 21.206 34.792 1.00 84.44 298 HIS A C 1
ATOM 2374 O O . HIS A 1 298 ? -35.909 20.433 35.101 1.00 84.44 298 HIS A O 1
ATOM 2380 N N . LYS A 1 299 ? -37.470 21.963 35.689 1.00 79.00 299 LYS A N 1
ATOM 2381 C CA . LYS A 1 299 ? -37.252 21.852 37.136 1.00 79.00 299 LYS A CA 1
ATOM 2382 C C . LYS A 1 299 ? -37.741 20.507 37.675 1.00 79.00 299 LYS A C 1
ATOM 2384 O O . LYS A 1 299 ? -38.739 19.968 37.198 1.00 79.00 299 LYS A O 1
ATOM 2389 N N . ILE A 1 300 ? -37.071 19.971 38.698 1.00 71.88 300 ILE A N 1
ATOM 2390 C CA . ILE A 1 300 ? -37.441 18.672 39.290 1.00 71.88 300 ILE A CA 1
ATOM 2391 C C . ILE A 1 300 ? -38.777 18.810 40.031 1.00 71.88 300 ILE A C 1
ATOM 2393 O O . ILE A 1 300 ? -39.610 17.906 39.977 1.00 71.88 300 ILE A O 1
ATOM 2397 N N . SER A 1 301 ? -39.025 19.977 40.633 1.00 66.75 301 SER A N 1
ATOM 2398 C CA . SER A 1 301 ? -40.290 20.320 41.295 1.00 66.75 301 SER A CA 1
ATOM 2399 C C . SER A 1 301 ? -41.514 20.385 40.365 1.00 66.75 301 SER A C 1
ATOM 2401 O O . SER A 1 301 ? -42.641 20.328 40.860 1.00 66.75 301 SER A O 1
ATOM 2403 N N . ASN A 1 302 ? -41.318 20.449 39.039 1.00 64.06 302 ASN A N 1
ATOM 2404 C CA . ASN A 1 302 ? -42.380 20.614 38.037 1.00 64.06 302 ASN A CA 1
ATOM 2405 C C . ASN A 1 302 ? -42.841 19.298 37.369 1.00 64.06 302 ASN A C 1
ATOM 2407 O O . ASN A 1 302 ? -43.568 19.340 36.381 1.00 64.06 302 ASN A O 1
ATOM 2411 N N . GLY A 1 303 ? -42.468 18.125 37.896 1.00 56.38 303 GLY A N 1
ATOM 2412 C CA . GLY A 1 303 ? -43.159 16.872 37.551 1.00 56.38 303 GLY A CA 1
ATOM 2413 C C . GLY A 1 303 ? -42.667 16.108 36.311 1.00 56.38 303 GLY A C 1
ATOM 2414 O O . GLY A 1 303 ? -43.460 15.428 35.669 1.00 56.38 303 GLY A O 1
ATOM 2415 N N . GLY A 1 304 ? -41.365 16.134 35.997 1.00 58.69 304 GLY A N 1
ATOM 2416 C CA . GLY A 1 304 ? -40.734 15.053 35.212 1.00 58.69 304 GLY A CA 1
ATOM 2417 C C . GLY A 1 304 ? -40.508 15.275 33.709 1.00 58.69 304 GLY A C 1
ATOM 2418 O O . GLY A 1 304 ? -40.135 14.321 33.023 1.00 58.69 304 GLY A O 1
ATOM 2419 N N . GLY A 1 305 ? -40.663 16.497 33.188 1.00 63.44 305 GLY A N 1
ATOM 2420 C CA . GLY A 1 305 ? -40.287 16.814 31.803 1.00 63.44 305 GLY A CA 1
ATOM 2421 C C . GLY A 1 305 ? -38.807 16.509 31.514 1.00 63.44 305 GLY A C 1
ATOM 2422 O O . GLY A 1 305 ? -37.946 16.721 32.369 1.00 63.44 305 GLY A O 1
ATOM 2423 N N . LYS A 1 306 ? -38.495 15.991 30.318 1.00 67.81 306 LYS A N 1
ATOM 2424 C CA . LYS A 1 306 ? -37.116 15.728 29.867 1.00 67.81 306 LYS A CA 1
ATOM 2425 C C . LYS A 1 306 ? -36.730 16.721 28.760 1.00 67.81 306 LYS A C 1
ATOM 2427 O O . LYS A 1 306 ? -37.534 16.908 27.853 1.00 67.81 306 LYS A O 1
ATOM 2432 N N . PRO A 1 307 ? -35.515 17.299 28.786 1.00 74.38 307 PRO A N 1
ATOM 2433 C CA . PRO A 1 307 ? -34.441 17.049 29.750 1.00 74.38 307 PRO A CA 1
ATOM 2434 C C . PRO A 1 307 ? -34.673 17.762 31.100 1.00 74.38 307 PRO A C 1
ATOM 2436 O O . PRO A 1 307 ? -35.144 18.897 31.147 1.00 74.38 307 PRO A O 1
ATOM 2439 N N . ASN A 1 308 ? -34.347 17.085 32.209 1.00 80.75 308 ASN A N 1
ATOM 2440 C CA . ASN A 1 308 ? -34.512 17.617 33.570 1.00 80.75 308 ASN A CA 1
ATOM 2441 C C . ASN A 1 308 ? -33.177 18.099 34.163 1.00 80.75 308 ASN A C 1
ATOM 2443 O O . ASN A 1 308 ? -32.109 17.623 33.771 1.00 80.75 308 ASN A O 1
ATOM 2447 N N . LEU A 1 309 ? -33.241 19.003 35.150 1.00 77.00 309 LEU A N 1
ATOM 2448 C CA . LEU A 1 309 ? -32.052 19.557 35.817 1.00 77.00 309 LEU A CA 1
ATOM 2449 C C . LEU A 1 309 ? -31.096 18.477 36.344 1.00 77.00 309 LEU A C 1
ATOM 2451 O O . LEU A 1 309 ? -29.887 18.631 36.214 1.00 77.00 309 LEU A O 1
ATOM 2455 N N . LYS A 1 310 ? -31.611 17.380 36.912 1.00 72.81 310 LYS A N 1
ATOM 2456 C CA . LYS A 1 310 ? -30.781 16.309 37.485 1.00 72.81 310 LYS A CA 1
ATOM 2457 C C . LYS A 1 310 ? -29.907 15.641 36.421 1.00 72.81 310 LYS A C 1
ATOM 2459 O O . LYS A 1 310 ? -28.718 15.469 36.657 1.00 72.81 310 LYS A O 1
ATOM 2464 N N . ASN A 1 311 ? -30.481 15.286 35.277 1.00 71.88 311 ASN A N 1
ATOM 2465 C CA . ASN A 1 311 ? -29.775 14.593 34.203 1.00 71.88 311 ASN A CA 1
ATOM 2466 C C . ASN A 1 311 ? -28.792 15.535 33.511 1.00 71.88 311 ASN A C 1
ATOM 2468 O O . ASN A 1 311 ? -27.630 15.191 33.349 1.00 71.88 311 ASN A O 1
ATOM 2472 N N . VAL A 1 312 ? -29.218 16.762 33.195 1.00 75.12 312 VAL A N 1
ATOM 2473 C CA . VAL A 1 312 ? -28.359 17.728 32.493 1.00 75.12 312 VAL A CA 1
ATOM 2474 C C . VAL A 1 312 ? -27.157 18.136 33.351 1.00 75.12 312 VAL A C 1
ATOM 2476 O O . VAL A 1 312 ? -26.040 18.188 32.843 1.00 75.12 312 VAL A O 1
ATOM 2479 N N . LEU A 1 313 ? -27.354 18.355 34.659 1.00 73.50 313 LEU A N 1
ATOM 2480 C CA . LEU A 1 313 ? -26.259 18.676 35.584 1.00 73.50 313 LEU A CA 1
ATOM 2481 C C . LEU A 1 313 ? -25.260 17.519 35.762 1.00 73.50 313 LEU A C 1
ATOM 2483 O O . LEU A 1 313 ? -24.112 17.779 36.106 1.00 73.50 313 LEU A O 1
ATOM 2487 N N . ILE A 1 314 ? -25.682 16.264 35.560 1.00 68.44 314 ILE A N 1
ATOM 2488 C CA . ILE A 1 314 ? -24.820 15.076 35.693 1.00 68.44 314 ILE A CA 1
ATOM 2489 C C . ILE A 1 314 ? -24.112 14.745 34.372 1.00 68.44 314 ILE A C 1
ATOM 2491 O O . ILE A 1 314 ? -22.941 14.387 34.389 1.00 68.44 314 ILE A O 1
ATOM 2495 N N . GLU A 1 315 ? -24.810 14.849 33.241 1.00 67.44 315 GLU A N 1
ATOM 2496 C CA . GLU A 1 315 ? -24.351 14.326 31.947 1.00 67.44 315 GLU A CA 1
ATOM 2497 C 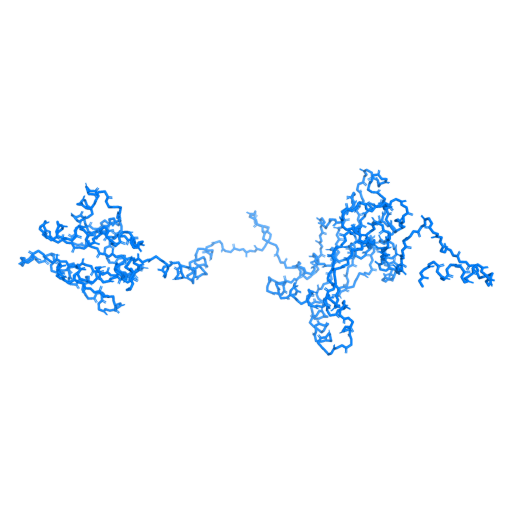C . GLU A 1 315 ? -23.575 15.346 31.103 1.00 67.44 315 GLU A C 1
ATOM 2499 O O . GLU A 1 315 ? -22.745 14.947 30.286 1.00 67.44 315 GLU A O 1
ATOM 2504 N N . ARG A 1 316 ? -23.857 16.651 31.250 1.00 66.62 316 ARG A N 1
ATOM 2505 C CA . ARG A 1 316 ? -23.267 17.695 30.390 1.00 66.62 316 ARG A CA 1
ATOM 2506 C C . ARG A 1 316 ? -22.214 18.560 31.077 1.00 66.62 316 ARG A C 1
ATOM 2508 O O . ARG A 1 316 ? -21.294 19.003 30.400 1.00 66.62 316 ARG A O 1
ATOM 2515 N N . GLY A 1 317 ? -22.324 18.776 32.392 1.00 70.56 317 GLY A N 1
ATOM 2516 C CA . GLY A 1 317 ? -21.538 19.803 33.090 1.00 70.56 317 GLY A CA 1
ATOM 2517 C C . GLY A 1 317 ? -21.890 21.222 32.609 1.00 70.56 317 GLY A C 1
ATOM 2518 O O . GLY A 1 317 ? -22.488 21.396 31.553 1.00 70.56 317 GLY A O 1
ATOM 2519 N N . PHE A 1 318 ? -21.572 22.245 33.404 1.00 84.06 318 PHE A N 1
ATOM 2520 C CA . PHE A 1 318 ? -21.731 23.649 33.001 1.00 84.06 318 PHE A CA 1
ATOM 2521 C C . PHE A 1 318 ? -20.449 24.429 33.276 1.00 84.06 318 PHE A C 1
ATOM 2523 O O . PHE A 1 318 ? -19.799 24.196 34.299 1.00 84.06 318 PHE A O 1
ATOM 2530 N N . ASP A 1 319 ? -20.125 25.386 32.407 1.00 85.88 319 ASP A N 1
ATOM 2531 C CA . ASP A 1 319 ? -18.996 26.307 32.590 1.00 85.88 319 ASP A CA 1
ATOM 2532 C C . ASP A 1 319 ? -19.370 27.518 33.450 1.00 85.88 319 ASP A C 1
ATOM 2534 O O . ASP A 1 319 ? -18.519 28.107 34.116 1.00 85.88 319 ASP A O 1
ATOM 2538 N N . LEU A 1 320 ? -20.651 27.897 33.448 1.00 88.81 320 LEU A N 1
ATOM 2539 C CA . LEU A 1 320 ? -21.184 28.974 34.274 1.00 88.81 320 LEU A CA 1
ATOM 2540 C C . LEU A 1 320 ? -22.625 28.673 34.685 1.00 88.81 320 LEU A C 1
ATOM 2542 O O . LEU A 1 320 ? -23.467 28.319 33.862 1.00 88.81 320 LEU A O 1
ATOM 2546 N N . ILE A 1 321 ? -22.940 28.867 35.961 1.00 91.25 321 ILE A N 1
ATOM 2547 C CA . ILE A 1 321 ? -24.311 28.766 36.460 1.00 91.25 321 ILE A CA 1
ATOM 2548 C C . ILE A 1 321 ? -24.740 30.123 37.015 1.00 91.25 321 ILE A C 1
ATOM 2550 O O . ILE A 1 321 ? -24.091 30.691 37.888 1.00 91.25 321 ILE A O 1
ATOM 2554 N N . ILE A 1 322 ? -25.873 30.634 36.547 1.00 90.81 322 ILE A N 1
ATOM 2555 C CA . ILE A 1 322 ? -26.522 31.833 37.075 1.00 90.81 322 ILE A CA 1
ATOM 2556 C C . ILE A 1 322 ? -27.809 31.376 37.744 1.00 90.81 322 ILE A C 1
ATOM 2558 O O . ILE A 1 322 ? -28.747 30.947 37.074 1.00 90.81 322 ILE A O 1
ATOM 2562 N N . ASN A 1 323 ? -27.854 31.446 39.070 1.00 89.81 323 ASN A N 1
ATOM 2563 C CA . ASN A 1 323 ? -29.007 31.009 39.847 1.00 89.81 323 ASN A CA 1
ATOM 2564 C C . ASN A 1 323 ? -29.451 32.111 40.809 1.00 89.81 323 ASN A C 1
ATOM 2566 O O . ASN A 1 323 ? -28.937 32.203 41.919 1.00 89.81 323 ASN A O 1
ATOM 2570 N N . THR A 1 324 ? -30.415 32.934 40.394 1.00 84.25 324 THR A N 1
ATOM 2571 C CA . THR A 1 324 ? -30.915 34.057 41.202 1.00 84.25 324 THR A CA 1
ATOM 2572 C C . THR A 1 324 ? -32.275 33.706 41.827 1.00 84.25 324 THR A C 1
ATOM 2574 O O . THR A 1 324 ? -33.268 33.593 41.096 1.00 84.25 324 THR A O 1
ATOM 2577 N N . PRO A 1 325 ? -32.350 33.510 43.158 1.00 74.75 325 PRO A N 1
ATOM 2578 C CA . PRO A 1 325 ? -33.570 33.050 43.825 1.00 74.75 325 PRO A CA 1
ATOM 2579 C C . PRO A 1 325 ? -34.666 34.130 43.858 1.00 74.75 325 PRO A C 1
ATOM 2581 O O . PRO A 1 325 ? -34.388 35.329 43.754 1.00 74.75 325 PRO A O 1
ATOM 2584 N N . THR A 1 326 ? -35.924 33.718 44.037 1.00 66.75 326 THR A N 1
ATOM 2585 C CA . THR A 1 326 ? -37.071 34.629 44.237 1.00 66.75 326 THR A CA 1
ATOM 2586 C C . THR A 1 326 ? -37.121 35.299 45.616 1.00 66.75 326 THR A C 1
ATOM 2588 O O . THR A 1 326 ? -37.810 36.307 45.762 1.00 66.75 326 THR A O 1
ATOM 2591 N N . GLY A 1 327 ? -36.367 34.827 46.614 1.00 56.88 327 GLY A N 1
ATOM 2592 C CA . GLY A 1 327 ? -36.244 35.471 47.932 1.00 56.88 327 GLY A CA 1
ATOM 2593 C C . GLY A 1 327 ? -37.445 35.304 48.875 1.00 56.88 327 GLY A C 1
ATOM 2594 O O . GLY A 1 327 ? -37.461 35.943 49.922 1.00 56.88 327 GLY A O 1
ATOM 2595 N N . GLY A 1 328 ? -38.431 34.469 48.530 1.00 55.31 328 GLY A N 1
ATOM 2596 C CA . GLY A 1 328 ? -39.448 33.977 49.467 1.00 55.31 328 GLY A CA 1
ATOM 2597 C C . GLY A 1 328 ? -39.105 32.562 49.944 1.00 55.31 328 GLY A C 1
ATOM 2598 O O . GLY A 1 328 ? -38.476 31.814 49.199 1.00 55.31 328 GLY A O 1
ATOM 2599 N N . HIS A 1 329 ? -39.516 32.187 51.160 1.00 49.16 329 HIS A N 1
ATOM 2600 C CA . HIS A 1 329 ? -39.448 30.800 51.649 1.00 49.16 329 HIS A CA 1
ATOM 2601 C C . HIS A 1 329 ? -40.459 29.915 50.893 1.00 49.16 329 HIS A C 1
ATOM 2603 O O . HIS A 1 329 ? -41.489 29.517 51.431 1.00 49.16 329 HIS A O 1
ATOM 2609 N N . ASP A 1 330 ? -40.190 29.641 49.617 1.00 55.31 330 ASP A N 1
ATOM 2610 C CA . ASP A 1 330 ? -40.929 28.667 48.818 1.00 55.31 330 ASP A CA 1
ATOM 2611 C C . ASP A 1 330 ? -40.183 27.324 48.857 1.00 55.31 330 ASP A C 1
ATOM 2613 O O . ASP A 1 330 ? -39.138 27.140 48.229 1.00 55.31 330 ASP A O 1
ATOM 2617 N N . THR A 1 331 ? -40.722 26.373 49.626 1.00 54.41 331 THR A N 1
ATOM 2618 C CA . THR A 1 331 ? -40.122 25.047 49.899 1.00 54.41 331 THR A CA 1
ATOM 2619 C C . THR A 1 331 ? -39.735 24.255 48.638 1.00 54.41 331 THR A C 1
ATOM 2621 O O . THR A 1 331 ? -38.801 23.445 48.666 1.00 54.41 331 THR A O 1
ATOM 2624 N N . LYS A 1 332 ? -40.412 24.500 47.505 1.00 55.66 332 LYS A N 1
ATOM 2625 C CA . LYS A 1 332 ? -40.121 23.863 46.207 1.00 55.66 332 LYS A CA 1
ATOM 2626 C C . LYS A 1 332 ? -38.980 24.538 45.440 1.00 55.66 332 LYS A C 1
ATOM 2628 O O . LYS A 1 332 ? -38.249 23.875 44.709 1.00 55.66 332 LYS A O 1
ATOM 2633 N N . GLU A 1 333 ? -38.799 25.847 45.600 1.00 56.75 333 GLU A N 1
ATOM 2634 C CA . GLU A 1 333 ? -37.687 26.571 44.977 1.00 56.75 333 GLU A CA 1
ATOM 2635 C C . GLU A 1 333 ? -36.382 26.370 45.760 1.00 56.75 333 GLU A C 1
ATOM 2637 O O . GLU A 1 333 ? -35.309 26.250 45.159 1.00 56.75 333 GLU A O 1
ATOM 2642 N N . ASP A 1 334 ? -36.483 26.222 47.084 1.00 59.91 334 ASP A N 1
ATOM 2643 C CA . ASP A 1 334 ? -35.358 25.862 47.948 1.00 59.91 334 ASP A CA 1
ATOM 2644 C C . ASP A 1 334 ? -34.770 24.490 47.594 1.00 59.91 334 ASP A C 1
ATOM 2646 O O . ASP A 1 334 ? -33.551 24.314 47.637 1.00 59.91 334 ASP A O 1
ATOM 2650 N N . THR A 1 33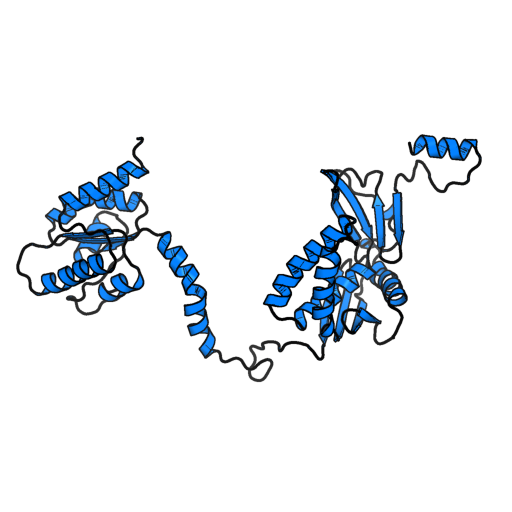5 ? -35.586 23.529 47.155 1.00 67.75 335 THR A N 1
ATOM 2651 C CA . THR A 1 335 ? -35.108 22.193 46.766 1.00 67.75 335 THR A CA 1
ATOM 2652 C C . THR A 1 335 ? -34.328 22.211 45.446 1.00 67.75 335 THR A C 1
ATOM 2654 O O . THR A 1 335 ? -33.180 21.762 45.419 1.00 67.75 335 THR A O 1
ATOM 2657 N N . ASP A 1 336 ? -34.866 22.794 44.369 1.00 73.62 336 ASP A N 1
ATOM 2658 C CA . ASP A 1 336 ? -34.150 22.891 43.081 1.00 73.62 336 ASP A CA 1
ATOM 2659 C C . ASP A 1 336 ? -32.924 23.820 43.160 1.00 73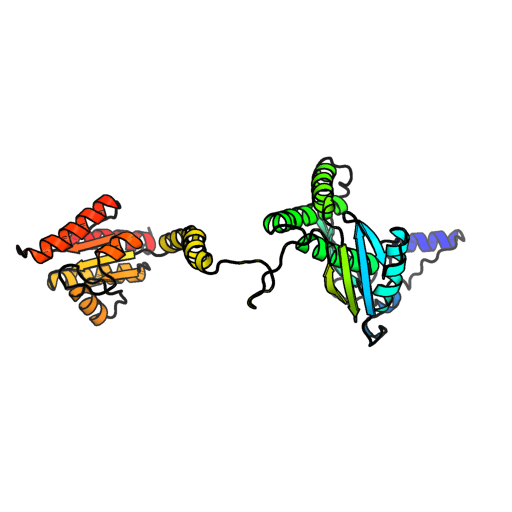.62 336 ASP A C 1
ATOM 2661 O O . ASP A 1 336 ? -31.846 23.496 42.653 1.00 73.62 336 ASP A O 1
ATOM 2665 N N . GLY A 1 337 ? -33.053 24.965 43.839 1.00 75.50 337 GLY A N 1
ATOM 2666 C CA . GLY A 1 337 ? -31.962 25.920 44.018 1.00 75.50 337 GLY A CA 1
ATOM 2667 C C . GLY A 1 337 ? -30.812 25.372 44.867 1.00 75.50 337 GLY A C 1
ATOM 2668 O O . GLY A 1 337 ? -29.660 25.758 44.647 1.00 75.50 337 GLY A O 1
ATOM 2669 N N . THR A 1 338 ? -31.099 24.473 45.813 1.00 78.75 338 THR A N 1
ATOM 2670 C CA . THR A 1 338 ? -30.077 23.758 46.595 1.00 78.75 338 THR A CA 1
ATOM 2671 C C . THR A 1 338 ? -29.378 22.699 45.752 1.00 78.75 338 THR A C 1
ATOM 2673 O O . THR A 1 338 ? -28.156 22.593 45.815 1.00 78.75 338 THR A O 1
ATOM 2676 N N . ILE A 1 339 ? -30.109 21.964 44.908 1.00 80.44 339 ILE A N 1
ATOM 2677 C CA . ILE A 1 339 ? -29.525 20.963 44.001 1.00 80.44 339 ILE A CA 1
ATOM 2678 C C . ILE A 1 339 ? -28.554 21.621 43.014 1.00 80.44 339 ILE A C 1
ATOM 2680 O O . ILE A 1 339 ? -27.429 21.142 42.865 1.00 80.44 339 ILE A O 1
ATOM 2684 N N . ILE A 1 340 ? -28.948 22.741 42.397 1.00 82.69 340 ILE A N 1
ATOM 2685 C CA . ILE A 1 340 ? -28.089 23.502 41.474 1.00 82.69 340 ILE A CA 1
ATOM 2686 C C . ILE A 1 340 ? -26.810 23.968 42.185 1.00 82.69 340 ILE A C 1
ATOM 2688 O O . ILE A 1 340 ? -25.708 23.744 41.688 1.00 82.69 340 ILE A O 1
ATOM 2692 N N . ARG A 1 341 ? -26.943 24.586 43.368 1.00 84.75 341 ARG A N 1
ATOM 2693 C CA . ARG A 1 341 ? -25.800 25.104 44.140 1.00 84.75 341 ARG A CA 1
ATOM 2694 C C . ARG A 1 341 ? -24.867 23.994 44.617 1.00 84.75 341 ARG A C 1
ATOM 2696 O O . ARG A 1 341 ? -23.655 24.119 44.474 1.00 84.75 341 ARG A O 1
ATOM 2703 N N . ARG A 1 342 ? -25.418 22.895 45.135 1.00 83.00 342 ARG A N 1
ATOM 2704 C CA . ARG A 1 342 ? -24.643 21.728 45.572 1.00 83.00 342 ARG A CA 1
ATOM 2705 C C . ARG A 1 342 ? -23.847 21.132 44.415 1.00 83.00 342 ARG A C 1
ATOM 2707 O O . ARG A 1 342 ? -22.655 20.890 44.570 1.00 83.00 342 ARG A O 1
ATOM 2714 N N . ARG A 1 343 ? -24.481 20.943 43.254 1.00 82.56 343 ARG A N 1
ATOM 2715 C CA . ARG A 1 343 ? -23.797 20.421 42.066 1.00 82.56 343 ARG A CA 1
ATOM 2716 C C . ARG A 1 343 ? -22.698 21.351 41.582 1.00 82.56 343 ARG A C 1
ATOM 2718 O O . ARG A 1 343 ? -21.611 20.859 41.330 1.00 82.56 343 ARG A O 1
ATOM 2725 N N . ALA A 1 344 ? -22.939 22.661 41.546 1.00 83.31 344 ALA A N 1
ATOM 2726 C CA . ALA A 1 344 ? -21.912 23.630 41.169 1.00 83.31 344 ALA A CA 1
ATOM 2727 C C . ALA A 1 344 ? -20.644 23.509 42.035 1.00 83.31 344 ALA A C 1
ATOM 2729 O O . ALA A 1 344 ? -19.533 23.570 41.518 1.00 83.31 344 ALA A O 1
ATOM 2730 N N . VAL A 1 345 ? -20.798 23.274 43.343 1.00 84.31 345 VAL A N 1
ATOM 2731 C CA . VAL A 1 345 ? -19.663 23.039 44.251 1.00 84.31 345 VAL A CA 1
ATOM 2732 C C . VAL A 1 345 ? -18.978 21.700 43.960 1.00 84.31 345 VAL A C 1
ATOM 2734 O O . VAL A 1 345 ? -17.755 21.658 43.847 1.00 84.31 345 VAL A O 1
ATOM 2737 N N . GLU A 1 346 ? -19.745 20.617 43.799 1.00 81.12 346 GLU A N 1
ATOM 2738 C CA . GLU A 1 346 ? -19.210 19.278 43.498 1.00 81.12 346 GLU A CA 1
ATOM 2739 C C . GLU A 1 346 ? -18.431 19.246 42.168 1.00 81.12 346 GLU A C 1
ATOM 2741 O O . GLU A 1 346 ? -17.385 18.604 42.085 1.00 81.12 346 GLU A O 1
ATOM 2746 N N . THR A 1 347 ? -18.898 19.971 41.146 1.00 77.25 347 THR A N 1
ATOM 2747 C CA . THR A 1 347 ? -18.261 20.056 39.821 1.00 77.25 347 THR A CA 1
ATOM 2748 C C . THR A 1 347 ? -17.236 21.183 39.703 1.00 77.25 347 THR A C 1
ATOM 2750 O O . THR A 1 347 ? -16.614 21.323 38.652 1.00 77.25 347 THR A O 1
ATOM 2753 N N . LYS A 1 348 ? -17.041 21.987 40.760 1.00 83.44 348 LYS A N 1
ATOM 2754 C CA . LYS A 1 348 ? -16.211 23.209 40.754 1.00 83.44 348 LYS A CA 1
ATOM 2755 C C . LYS A 1 348 ? -16.620 24.215 39.665 1.00 83.44 348 LYS A C 1
ATOM 2757 O O . LYS A 1 348 ? -15.787 24.968 39.163 1.00 83.44 348 LYS A O 1
ATOM 2762 N N . THR A 1 349 ? -17.901 24.239 39.309 1.00 84.38 349 THR A N 1
ATOM 2763 C CA . THR A 1 349 ? -18.463 25.181 38.340 1.00 84.38 349 THR A CA 1
ATOM 2764 C C . THR A 1 349 ? -18.684 26.548 39.002 1.00 84.38 349 THR A C 1
ATOM 2766 O O . THR A 1 349 ? -19.354 26.619 40.038 1.00 84.38 349 THR A O 1
ATOM 2769 N N . PRO A 1 350 ? -18.193 27.654 38.412 1.00 87.25 350 PRO A N 1
ATOM 2770 C CA . PRO A 1 350 ? -18.511 29.003 38.867 1.00 87.25 350 PRO A CA 1
ATOM 2771 C C . PRO A 1 350 ? -20.024 29.248 38.909 1.00 87.25 350 PRO A C 1
ATOM 2773 O O . PRO A 1 350 ? -20.730 29.037 37.919 1.00 87.25 350 PRO A O 1
ATOM 2776 N N . ILE A 1 351 ? -20.521 29.722 40.052 1.00 89.81 351 ILE A N 1
ATOM 2777 C CA . ILE A 1 351 ? -21.940 30.017 40.254 1.00 89.81 351 ILE A CA 1
ATOM 2778 C C . ILE A 1 351 ? -22.151 31.451 40.740 1.00 89.81 351 ILE A C 1
ATOM 2780 O O . ILE A 1 351 ? -21.562 31.881 41.729 1.00 89.81 351 ILE A O 1
ATOM 2784 N N . ALA A 1 352 ? -23.032 32.181 40.060 1.00 89.75 352 ALA A N 1
ATOM 2785 C CA . ALA A 1 352 ? -23.477 33.507 40.458 1.00 89.75 352 ALA A CA 1
ATOM 2786 C C . ALA A 1 352 ? -24.883 33.426 41.061 1.00 89.75 352 ALA A C 1
ATOM 2788 O O . ALA A 1 352 ? -25.852 33.087 40.378 1.00 89.75 352 ALA A O 1
ATOM 2789 N N . THR A 1 353 ? -24.992 33.733 42.354 1.00 86.94 353 THR A N 1
ATOM 2790 C CA . THR A 1 353 ? -26.267 33.717 43.091 1.00 86.94 353 THR A CA 1
ATOM 2791 C C . THR A 1 353 ? -26.985 35.068 43.106 1.00 86.94 353 THR A C 1
ATOM 2793 O O . THR A 1 353 ? -28.177 35.135 43.405 1.00 86.94 353 THR A O 1
ATOM 2796 N N . HIS A 1 354 ? -26.279 36.139 42.737 1.00 86.44 354 HIS A N 1
ATOM 2797 C CA . HIS A 1 354 ? -26.800 37.498 42.607 1.00 86.44 354 HIS A CA 1
ATOM 2798 C C . HIS A 1 354 ? -26.602 38.032 41.189 1.00 86.44 354 HIS A C 1
ATOM 2800 O O . HIS A 1 354 ? -25.619 37.707 40.522 1.00 86.44 354 HIS A O 1
ATOM 2806 N N . VAL A 1 355 ? -27.537 38.879 40.755 1.00 85.50 355 VAL A N 1
ATOM 2807 C CA . VAL A 1 355 ? -27.551 39.479 39.413 1.00 85.50 355 VAL A CA 1
ATOM 2808 C C . VAL A 1 355 ? -26.289 40.298 39.149 1.00 85.50 355 VAL A C 1
ATOM 2810 O O . VAL A 1 355 ? -25.672 40.120 38.107 1.00 85.50 355 VAL A O 1
ATOM 2813 N N . ASP A 1 356 ? -25.867 41.126 40.105 1.00 86.12 356 ASP A N 1
ATOM 2814 C CA . ASP A 1 356 ? -24.712 42.017 39.923 1.00 86.12 356 ASP A CA 1
ATOM 2815 C C . ASP A 1 356 ? -23.394 41.230 39.806 1.00 86.12 356 ASP A C 1
ATOM 2817 O O . ASP A 1 356 ? -22.511 41.579 39.025 1.00 86.12 356 ASP A O 1
ATOM 2821 N N . ILE A 1 357 ? -23.285 40.107 40.528 1.00 86.75 357 ILE A N 1
ATOM 2822 C CA . ILE A 1 357 ? -22.140 39.190 40.427 1.00 86.75 357 ILE A CA 1
ATOM 2823 C C . ILE A 1 357 ? -22.125 38.518 39.051 1.00 86.75 357 ILE A C 1
ATOM 2825 O O . ILE A 1 357 ? -21.073 38.431 38.419 1.00 86.75 357 ILE A O 1
ATOM 2829 N N . ALA A 1 358 ? -23.285 38.050 38.581 1.00 87.81 358 ALA A N 1
ATOM 2830 C CA . ALA A 1 358 ? -23.406 37.433 37.266 1.00 87.81 358 ALA A CA 1
ATOM 2831 C C . ALA A 1 358 ? -23.017 38.417 36.155 1.00 87.81 358 ALA A C 1
ATOM 2833 O O . ALA A 1 358 ? -22.221 38.063 35.288 1.00 87.81 358 ALA A O 1
ATOM 2834 N N . ASP A 1 359 ? -23.518 39.653 36.214 1.00 88.12 359 ASP A N 1
ATOM 2835 C CA . ASP A 1 359 ? -23.196 40.692 35.237 1.00 88.12 359 ASP A CA 1
ATOM 2836 C C . ASP A 1 359 ? -21.697 41.010 35.221 1.00 88.12 359 ASP A C 1
ATOM 2838 O O . ASP A 1 359 ? -21.078 40.994 34.160 1.00 88.12 359 ASP A O 1
ATOM 2842 N N . HIS A 1 360 ? -21.073 41.179 36.391 1.00 88.31 360 HIS A N 1
ATOM 2843 C CA . HIS A 1 360 ? -19.641 41.463 36.473 1.00 88.31 360 HIS A CA 1
ATOM 2844 C C . HIS A 1 360 ? -18.768 40.325 35.915 1.00 88.31 360 HIS A C 1
ATOM 2846 O O . HIS A 1 360 ? -17.797 40.578 35.197 1.00 88.31 360 HIS A O 1
ATOM 2852 N N . ILE A 1 361 ? -19.114 39.064 36.209 1.00 87.06 361 ILE A N 1
ATOM 2853 C CA . ILE A 1 361 ? -18.409 37.890 35.667 1.00 87.06 361 ILE A CA 1
ATOM 2854 C C . ILE A 1 361 ? -18.503 37.877 34.141 1.00 87.06 361 ILE A C 1
ATOM 2856 O O . ILE A 1 361 ? -17.490 37.719 33.458 1.00 87.06 361 ILE A O 1
ATOM 2860 N N . ILE A 1 362 ? -19.708 38.063 33.603 1.00 89.12 362 ILE A N 1
ATOM 2861 C CA . ILE A 1 362 ? -19.953 38.027 32.163 1.00 89.12 362 ILE A CA 1
ATOM 2862 C C . ILE A 1 362 ? -19.274 39.200 31.461 1.00 89.12 362 ILE A C 1
ATOM 2864 O O . ILE A 1 362 ? -18.658 39.001 30.418 1.00 89.12 362 ILE A O 1
ATOM 2868 N N . ASP A 1 363 ? -19.342 40.407 32.022 1.00 87.69 363 ASP A N 1
ATOM 2869 C CA . ASP A 1 363 ? -18.707 41.585 31.434 1.00 87.69 363 ASP A CA 1
ATOM 2870 C C . ASP A 1 363 ? -17.187 41.423 31.380 1.00 87.69 363 ASP A C 1
ATOM 2872 O O . ASP A 1 363 ? -16.565 41.720 30.360 1.00 87.69 363 ASP A O 1
ATOM 2876 N N . LYS A 1 364 ? -16.583 40.852 32.429 1.00 86.62 364 LYS A N 1
ATOM 2877 C CA . LYS A 1 364 ? -15.157 40.518 32.429 1.00 86.62 364 LYS A CA 1
ATOM 2878 C C . LYS A 1 364 ? -14.821 39.485 31.350 1.00 86.62 364 LYS A C 1
ATOM 2880 O O . LYS A 1 364 ? -13.889 39.712 30.583 1.00 86.62 364 LYS A O 1
ATOM 2885 N N . LEU A 1 365 ? -15.597 38.400 31.238 1.00 85.31 365 LEU A N 1
ATOM 2886 C CA . LEU A 1 365 ? -15.424 37.389 30.181 1.00 85.31 365 LEU A CA 1
ATOM 2887 C C . LEU A 1 365 ? -15.559 37.994 28.775 1.00 85.31 365 LEU A C 1
ATOM 2889 O O . LEU A 1 365 ? -14.788 37.651 27.877 1.00 85.31 365 LEU A O 1
ATOM 2893 N N . TYR A 1 366 ? -16.513 38.907 28.596 1.00 85.88 366 TYR A N 1
ATOM 2894 C CA . TYR A 1 366 ? -16.772 39.585 27.332 1.00 85.88 366 TYR A CA 1
ATOM 2895 C C . TYR A 1 366 ? -15.617 40.510 26.938 1.00 85.88 366 TYR A C 1
ATOM 2897 O O . TYR A 1 366 ? -15.098 40.415 25.825 1.00 85.88 366 TYR A O 1
ATOM 2905 N N . ARG A 1 367 ? -15.136 41.339 27.873 1.00 84.25 367 ARG A N 1
ATOM 2906 C CA . ARG A 1 367 ? -13.985 42.228 27.654 1.00 84.25 367 ARG A CA 1
ATOM 2907 C C . ARG A 1 367 ? -12.697 41.464 27.380 1.00 84.25 367 ARG A C 1
ATOM 2909 O O . ARG A 1 367 ? -11.945 41.882 26.515 1.00 84.25 367 ARG A O 1
ATOM 2916 N N . THR A 1 368 ? -12.446 40.340 28.049 1.00 80.06 368 THR A N 1
ATOM 2917 C CA . THR A 1 368 ? -11.243 39.532 27.782 1.00 80.06 368 THR A CA 1
ATOM 2918 C C . THR A 1 368 ? -11.205 38.982 26.352 1.00 80.06 368 THR A C 1
ATOM 2920 O O . THR A 1 368 ? -10.120 38.775 25.818 1.00 80.06 368 THR A O 1
ATOM 2923 N N . ARG A 1 369 ? -12.361 38.737 25.719 1.00 76.56 369 ARG A N 1
ATOM 2924 C CA . ARG A 1 369 ? -12.425 38.165 24.365 1.00 76.56 369 ARG A CA 1
ATOM 2925 C C . ARG A 1 369 ? -12.600 39.201 23.254 1.00 76.56 369 ARG A C 1
ATOM 2927 O O . ARG A 1 369 ? -12.064 38.997 22.170 1.00 76.56 369 ARG A O 1
ATOM 2934 N N . PHE A 1 370 ? -13.347 40.275 23.508 1.00 75.00 370 PHE A N 1
ATOM 2935 C CA . PHE A 1 370 ? -13.712 41.273 22.493 1.00 75.00 370 PHE A CA 1
ATOM 2936 C C . PHE A 1 370 ? -13.258 42.701 22.819 1.00 75.00 370 PHE A C 1
ATOM 2938 O O . PHE A 1 370 ? -13.318 43.576 21.957 1.00 75.00 370 PHE A O 1
ATOM 2945 N N . GLY A 1 371 ? -12.792 42.962 24.039 1.00 59.88 371 GLY A N 1
ATOM 2946 C CA . GLY A 1 371 ? -12.126 44.215 24.371 1.00 59.88 371 GLY A CA 1
ATOM 2947 C C . GLY A 1 371 ? -10.689 44.184 23.862 1.00 59.88 371 GLY A C 1
ATOM 2948 O O . GLY A 1 371 ? -9.953 43.238 24.132 1.00 59.88 371 GLY A O 1
ATOM 2949 N N . LYS A 1 372 ? -10.269 45.223 23.134 1.00 50.50 372 LYS A N 1
ATOM 2950 C CA . LYS A 1 372 ? -8.835 45.516 23.019 1.00 50.50 372 LYS A CA 1
ATOM 2951 C C . LYS A 1 372 ? -8.320 45.805 24.434 1.00 50.50 372 LYS A C 1
ATOM 2953 O O . LYS A 1 372 ? -8.975 46.561 25.152 1.00 50.50 372 LYS A O 1
ATOM 2958 N N . LEU A 1 373 ? -7.222 45.145 24.812 1.00 41.97 373 LEU A N 1
ATOM 2959 C CA . LEU A 1 373 ? -6.467 45.420 26.040 1.00 41.97 373 LEU A CA 1
ATOM 2960 C C . LEU A 1 373 ? -6.190 46.916 26.203 1.00 41.97 373 LEU A C 1
ATOM 2962 O O . LEU A 1 373 ? -5.842 47.549 25.177 1.00 41.97 373 LEU A O 1
#

Sequence (373 aa):
SRDEEILYAQKNNIPTPARRDFPYSSDDNMWGVTWEGGEIEDPQYIPKIERFQVASRLIEKTPNTPDVIRLTFQKGIPVSINGNQMKLSEIIMKLNEVAGRHGVGVVHHLEDRLVGLKNRGVYELPGAHVIIQAHRNLEKYVATRLENELKETLDIKWGHLCYGALWHDPVMADINAFNDKINEKVTGEVTVRLFKGQAIVVALTSPFGLHHASFNRGEGAAYNIQDSAPFIEVYSMQARHSAQRAEKTALISAGKLEHKKKLLPSVKKLHELGFQLFATDKTHAFLMEHEIPNLLVHKISNGGGKPNLKNVLIERGFDLIINTPTGGHDTKEDTDGTIIRRRAVETKTPIATHVDIADHIIDKLYRTRFGKL

Secondary structure (DSSP, 8-state):
-HHHHHHHHHHTT------TT---EEEEETTEEEEESGGGSSTTSPP-GGGT--SS--GGGS-SS-EEEEEEEETTEEEEETTEE--HHHHHHHHHHHHHTTTTTEEEEEEE-TTS-EEEEEEE-HHHHHHHHHHHHHHHHHS-HHHHHHHHHHHHHHHHHHHTT-TTSHHHHHHHHHHHHHHTT--EEEEEEEETTEEEEEEEE-TTPPPPB-SSTTSBS---GGGHHHHHHHHTHHHHHHHHTTS-EEEEEE-SHHHHHHHHHHHHHHHHTTPEEEEEHHHHHHHHHTT---EEEB-GGG---SSBHHHHHHHT--SEEEEE--SS--HHHHHHHHHHHHHHHHTT--EE-SHHHHHHHHHHHHHHHHS--